Protein AF-0000000086675371 (afdb_homodimer)

Structure (mmCIF, N/CA/C/O backbone):
data_AF-0000000086675371-model_v1
#
loop_
_entity.id
_entity.type
_entity.pdbx_description
1 polymer 'Nudix hydrolase domain-containing protein'
#
loop_
_atom_site.group_PDB
_atom_site.id
_atom_site.type_symbol
_atom_site.label_atom_id
_atom_site.label_alt_id
_atom_site.label_comp_id
_atom_site.label_asym_id
_atom_site.label_entity_id
_atom_site.label_seq_id
_atom_site.pdbx_PDB_ins_code
_atom_site.Cartn_x
_atom_site.Cartn_y
_atom_site.Cartn_z
_atom_site.occupancy
_atom_site.B_iso_or_equiv
_atom_site.auth_seq_id
_atom_site.auth_comp_id
_atom_site.auth_asym_id
_atom_site.auth_atom_id
_atom_site.pdbx_PDB_model_num
ATOM 1 N N . MET A 1 1 ? 20.422 -5.91 3.021 1 90.19 1 MET A N 1
ATOM 2 C CA . MET A 1 1 ? 19.969 -5 4.074 1 90.19 1 MET A CA 1
ATOM 3 C C . MET A 1 1 ? 20.312 -3.555 3.717 1 90.19 1 MET A C 1
ATOM 5 O O . MET A 1 1 ? 21.328 -3.293 3.066 1 90.19 1 MET A O 1
ATOM 9 N N . ILE A 1 2 ? 19.469 -2.66 4.207 1 96.69 2 ILE A N 1
ATOM 10 C CA . ILE A 1 2 ? 19.688 -1.238 3.959 1 96.69 2 ILE A CA 1
ATOM 11 C C . ILE A 1 2 ? 20.688 -0.679 4.969 1 96.69 2 ILE A C 1
ATOM 13 O O . ILE A 1 2 ? 20.438 -0.691 6.176 1 96.69 2 ILE A O 1
ATOM 17 N N . ARG A 1 3 ? 21.781 -0.181 4.434 1 97.88 3 ARG A N 1
ATOM 18 C CA . ARG A 1 3 ? 22.844 0.276 5.312 1 97.88 3 ARG A CA 1
ATOM 19 C C . ARG A 1 3 ? 23.328 1.665 4.91 1 97.88 3 ARG A C 1
ATOM 21 O O . ARG A 1 3 ? 23.984 2.354 5.695 1 97.88 3 ARG A O 1
ATOM 28 N N . PHE A 1 4 ? 23.016 2.01 3.684 1 98.75 4 PHE A N 1
ATOM 29 C CA . PHE A 1 4 ? 23.547 3.252 3.143 1 98.75 4 PHE A CA 1
ATOM 30 C C . PHE A 1 4 ? 22.438 4.145 2.625 1 98.75 4 PHE A C 1
ATOM 32 O O . PHE A 1 4 ? 21.406 3.652 2.152 1 98.75 4 PHE A O 1
ATOM 39 N N . CYS A 1 5 ? 22.672 5.434 2.697 1 98.62 5 CYS A N 1
ATOM 40 C CA . CYS A 1 5 ? 21.719 6.422 2.197 1 98.62 5 CYS A CA 1
ATOM 41 C C . CYS A 1 5 ? 21.609 6.352 0.679 1 98.62 5 CYS A C 1
ATOM 43 O O . CYS A 1 5 ? 22.594 6.504 -0.028 1 98.62 5 CYS A O 1
ATOM 45 N N . PRO A 1 6 ? 20.422 6.195 0.157 1 98.31 6 PRO A N 1
ATOM 46 C CA . PRO A 1 6 ? 20.297 6.086 -1.298 1 98.31 6 PRO A CA 1
ATOM 47 C C . PRO A 1 6 ? 20.469 7.426 -2.01 1 98.31 6 PRO A C 1
ATOM 49 O O . PRO A 1 6 ? 20.578 7.465 -3.238 1 98.31 6 PRO A O 1
ATOM 52 N N . SER A 1 7 ? 20.469 8.461 -1.296 1 98.12 7 SER A N 1
ATOM 53 C CA . SER A 1 7 ? 20.609 9.789 -1.888 1 98.12 7 SER A CA 1
ATOM 54 C C . SER A 1 7 ? 22.062 10.219 -1.944 1 98.12 7 SER A C 1
ATOM 56 O O . SER A 1 7 ? 22.516 10.789 -2.941 1 98.12 7 SER A O 1
ATOM 58 N N . CYS A 1 8 ? 22.906 9.852 -0.893 1 98.5 8 CYS A N 1
ATOM 59 C CA . CYS A 1 8 ? 24.25 10.422 -0.846 1 98.5 8 CYS A CA 1
ATOM 60 C C . CYS A 1 8 ? 25.297 9.336 -0.56 1 98.5 8 CYS A C 1
ATOM 62 O O . CYS A 1 8 ? 26.484 9.641 -0.397 1 98.5 8 CYS A O 1
ATOM 64 N N . SER A 1 9 ? 24.953 8.125 -0.272 1 98.56 9 SER A N 1
ATOM 65 C CA . SER A 1 9 ? 25.781 6.93 -0.121 1 98.56 9 SER A CA 1
ATOM 66 C C . SER A 1 9 ? 26.359 6.84 1.285 1 98.56 9 SER A C 1
ATOM 68 O O . SER A 1 9 ? 27.062 5.879 1.608 1 98.56 9 SER A O 1
ATOM 70 N N . ALA A 1 10 ? 26.047 7.84 2.133 1 98.69 10 ALA A N 1
ATOM 71 C CA . ALA A 1 10 ? 26.562 7.793 3.498 1 98.69 10 ALA A CA 1
ATOM 72 C C . ALA A 1 10 ? 26 6.602 4.262 1 98.69 10 ALA A C 1
ATOM 74 O O . ALA A 1 10 ? 24.891 6.148 3.969 1 98.69 10 ALA A O 1
ATOM 75 N N . ALA A 1 11 ? 26.797 6.125 5.211 1 98.56 11 ALA A N 1
ATOM 76 C CA . ALA A 1 11 ? 26.266 5.086 6.102 1 98.56 11 ALA A CA 1
ATOM 77 C C . ALA A 1 11 ? 25.094 5.598 6.914 1 98.56 11 ALA A C 1
ATOM 79 O O . ALA A 1 11 ? 25.109 6.727 7.41 1 98.56 11 ALA A O 1
ATOM 80 N N . LEU A 1 12 ? 24.094 4.789 7.031 1 98.56 12 LEU A N 1
ATOM 81 C CA . LEU A 1 12 ? 22.938 5.152 7.844 1 98.56 12 LEU A CA 1
ATOM 82 C C . LEU A 1 12 ? 23.156 4.77 9.305 1 98.56 12 LEU A C 1
ATOM 84 O O . LEU A 1 12 ? 23.859 3.803 9.594 1 98.56 12 LEU A O 1
ATOM 88 N N . PRO A 1 13 ? 22.562 5.562 10.211 1 97.88 13 PRO A N 1
ATOM 89 C CA . PRO A 1 13 ? 22.75 5.246 11.633 1 97.88 13 PRO A CA 1
ATOM 90 C C . PRO A 1 13 ? 22.047 3.947 12.039 1 97.88 13 PRO A C 1
ATOM 92 O O . PRO A 1 13 ? 22.359 3.385 13.094 1 97.88 13 PRO A O 1
ATOM 95 N N . GLY A 1 14 ? 21.125 3.439 11.344 1 97.12 14 GLY A N 1
ATOM 96 C CA . GLY A 1 14 ? 20.359 2.227 11.578 1 97.12 14 GLY A CA 1
ATOM 97 C C . GLY A 1 14 ? 19.422 1.871 10.43 1 97.12 14 GLY A C 1
ATOM 98 O O . GLY A 1 14 ? 19.422 2.545 9.398 1 97.12 14 GLY A O 1
ATOM 99 N N . PRO A 1 15 ? 18.734 0.786 10.57 1 95.62 15 PRO A N 1
ATOM 100 C CA . PRO A 1 15 ? 17.766 0.419 9.539 1 95.62 15 PRO A CA 1
ATOM 101 C C . PRO A 1 15 ? 16.578 1.385 9.469 1 95.62 15 PRO A C 1
ATOM 103 O O . PRO A 1 15 ? 16.344 2.133 10.422 1 95.62 15 PRO A O 1
ATOM 106 N N . PRO A 1 16 ? 15.844 1.379 8.391 1 96.12 16 PRO A N 1
ATOM 107 C CA . PRO A 1 16 ? 14.625 2.188 8.336 1 96.12 16 PRO A CA 1
ATOM 108 C C . PRO A 1 16 ? 13.594 1.775 9.383 1 96.12 16 PRO A C 1
ATOM 110 O O . PRO A 1 16 ? 13.555 0.611 9.789 1 96.12 16 PRO A O 1
ATOM 113 N N . PRO A 1 17 ? 12.82 2.701 9.805 1 97.06 17 PRO A N 1
ATOM 114 C CA . PRO A 1 17 ? 12.812 4.129 9.477 1 97.06 17 PRO A CA 1
ATOM 115 C C . PRO A 1 17 ? 14.016 4.875 10.031 1 97.06 17 PRO A C 1
ATOM 117 O O . PRO A 1 17 ? 14.438 4.613 11.164 1 97.06 17 PRO A O 1
ATOM 120 N N . VAL A 1 18 ? 14.562 5.758 9.133 1 98.12 18 VAL A N 1
ATOM 121 C CA . VAL A 1 18 ? 15.781 6.438 9.547 1 98.12 18 VAL A CA 1
ATOM 122 C C . VAL A 1 18 ? 16 7.68 8.688 1 98.12 18 VAL A C 1
ATOM 124 O O . VAL A 1 18 ? 15.523 7.754 7.555 1 98.12 18 VAL A O 1
ATOM 127 N N . SER A 1 19 ? 16.609 8.656 9.18 1 98.19 19 SER A N 1
ATOM 128 C CA . SER A 1 19 ? 17.062 9.812 8.422 1 98.19 19 SER A CA 1
ATOM 129 C C . SER A 1 19 ? 18.594 9.852 8.336 1 98.19 19 SER A C 1
ATOM 131 O O . SER A 1 19 ? 19.281 9.617 9.336 1 98.19 19 SER A O 1
ATOM 133 N N . CYS A 1 20 ? 19.016 10.102 7.125 1 98.44 20 CYS A N 1
ATOM 134 C CA . CYS A 1 20 ? 20.453 10.203 6.926 1 98.44 20 CYS A CA 1
ATOM 135 C C . CYS A 1 20 ? 21.031 11.406 7.668 1 98.44 20 CYS A C 1
ATOM 137 O O . CYS A 1 20 ? 20.547 12.531 7.496 1 98.44 20 CYS A O 1
ATOM 139 N N . GLY A 1 21 ? 22.062 11.234 8.461 1 98.19 21 GLY A N 1
ATOM 140 C CA . GLY A 1 21 ? 22.703 12.32 9.195 1 98.19 21 GLY A CA 1
ATOM 141 C C . GLY A 1 21 ? 23.453 13.289 8.297 1 98.19 21 GLY A C 1
ATOM 142 O O . GLY A 1 21 ? 23.641 14.453 8.656 1 98.19 21 GLY A O 1
ATOM 143 N N . ALA A 1 22 ? 23.828 12.797 7.109 1 98.19 22 ALA A N 1
ATOM 144 C CA . ALA A 1 22 ? 24.656 13.594 6.207 1 98.19 22 ALA A CA 1
ATOM 145 C C . ALA A 1 22 ? 23.797 14.523 5.355 1 98.19 22 ALA A C 1
ATOM 147 O O . ALA A 1 22 ? 24.156 15.688 5.148 1 98.19 22 ALA A O 1
ATOM 148 N N . CYS A 1 23 ? 22.703 14.039 4.797 1 98.06 23 CYS A N 1
ATOM 149 C CA . CYS A 1 23 ? 21.984 14.867 3.834 1 98.06 23 CYS A CA 1
ATOM 150 C C . CYS A 1 23 ? 20.547 15.086 4.27 1 98.06 23 CYS A C 1
ATOM 152 O O . CYS A 1 23 ? 19.812 15.852 3.639 1 98.06 23 CYS A O 1
ATOM 154 N N . GLY A 1 24 ? 20.031 14.367 5.293 1 97.88 24 GLY A N 1
ATOM 155 C CA . GLY A 1 24 ? 18.688 14.555 5.797 1 97.88 24 GLY A CA 1
ATOM 156 C C . GLY A 1 24 ? 17.656 13.68 5.102 1 97.88 24 GLY A C 1
ATOM 157 O O . GLY A 1 24 ? 16.484 13.695 5.457 1 97.88 24 GLY A O 1
ATOM 158 N N . TYR A 1 25 ? 18.109 12.836 4.125 1 98.06 25 TYR A N 1
ATOM 159 C CA . TYR A 1 25 ? 17.188 11.953 3.418 1 98.06 25 TYR A CA 1
ATOM 160 C C . TYR A 1 25 ? 16.531 10.969 4.379 1 98.06 25 TYR A C 1
ATOM 162 O O . TYR A 1 25 ? 17.219 10.289 5.148 1 98.06 25 TYR A O 1
ATOM 170 N N . ALA A 1 26 ? 15.164 10.945 4.32 1 98 26 ALA A N 1
ATOM 171 C CA . ALA A 1 26 ? 14.414 10.102 5.254 1 98 26 ALA A CA 1
ATOM 172 C C . ALA A 1 26 ? 13.914 8.836 4.57 1 98 26 ALA A C 1
ATOM 174 O O . ALA A 1 26 ? 13.43 8.883 3.439 1 98 26 ALA A O 1
ATOM 175 N N . LEU A 1 27 ? 14.102 7.707 5.195 1 97.5 27 LEU A N 1
ATOM 176 C CA . LEU A 1 27 ? 13.602 6.406 4.766 1 97.5 27 LEU A CA 1
ATOM 177 C C . LEU A 1 27 ? 12.523 5.898 5.723 1 97.5 27 LEU A C 1
ATOM 179 O O . LEU A 1 27 ? 12.695 5.961 6.941 1 97.5 27 LEU A O 1
ATOM 183 N N . PHE A 1 28 ? 11.445 5.426 5.176 1 97.38 28 PHE A N 1
ATOM 184 C CA . PHE A 1 28 ? 10.336 4.875 5.941 1 97.38 28 PHE A CA 1
ATOM 185 C C . PHE A 1 28 ? 10.094 3.418 5.57 1 97.38 28 PHE A C 1
ATOM 187 O O . PHE A 1 28 ? 10.648 2.92 4.59 1 97.38 28 PHE A O 1
ATOM 194 N N . VAL A 1 29 ? 9.383 2.713 6.402 1 97.25 29 VAL A N 1
ATOM 195 C CA . VAL A 1 29 ? 8.914 1.362 6.109 1 97.25 29 VAL A CA 1
ATOM 196 C C . VAL A 1 29 ? 7.395 1.361 5.961 1 97.25 29 VAL A C 1
ATOM 198 O O . VAL A 1 29 ? 6.672 1.668 6.91 1 97.25 29 VAL A O 1
ATOM 201 N N . ASN A 1 30 ? 6.938 1.113 4.797 1 98.06 30 ASN A N 1
ATOM 202 C CA . ASN A 1 30 ? 5.52 0.965 4.496 1 98.06 30 ASN A CA 1
ATOM 203 C C . ASN A 1 30 ? 5.203 -0.422 3.941 1 98.06 30 ASN A C 1
ATOM 205 O O . ASN A 1 30 ? 6.047 -1.038 3.285 1 98.06 30 ASN A O 1
ATOM 209 N N . PRO A 1 31 ? 4.008 -0.895 4.285 1 98.62 31 PRO A N 1
ATOM 210 C CA . PRO A 1 31 ? 3.688 -2.176 3.652 1 98.62 31 PRO A CA 1
ATOM 211 C C . PRO A 1 31 ? 3.553 -2.066 2.135 1 98.62 31 PRO A C 1
ATOM 213 O O . PRO A 1 31 ? 3.029 -1.07 1.628 1 98.62 31 PRO A O 1
ATOM 216 N N . ARG A 1 32 ? 4.082 -3 1.404 1 98.31 32 ARG A N 1
ATOM 217 C CA . ARG A 1 32 ? 4 -3.014 -0.053 1 98.31 32 ARG A CA 1
ATOM 218 C C . ARG A 1 32 ? 2.699 -3.65 -0.525 1 98.31 32 ARG A C 1
ATOM 220 O O . ARG A 1 32 ? 2.404 -4.797 -0.184 1 98.31 32 ARG A O 1
ATOM 227 N N . PRO A 1 33 ? 1.902 -2.918 -1.297 1 98.81 33 PRO A N 1
ATOM 228 C CA . PRO A 1 33 ? 0.615 -3.482 -1.71 1 98.81 33 PRO A CA 1
ATOM 229 C C . PRO A 1 33 ? 0.759 -4.555 -2.789 1 98.81 33 PRO A C 1
ATOM 231 O O . PRO A 1 33 ? 1.63 -4.449 -3.656 1 98.81 33 PRO A O 1
ATOM 234 N N . THR A 1 34 ? -0.077 -5.516 -2.705 1 98.81 34 THR A N 1
ATOM 235 C CA . THR A 1 34 ? -0.228 -6.555 -3.719 1 98.81 34 THR A CA 1
ATOM 236 C C . THR A 1 34 ? -1.687 -6.688 -4.145 1 98.81 34 THR A C 1
ATOM 238 O O . THR A 1 34 ? -2.592 -6.262 -3.424 1 98.81 34 THR A O 1
ATOM 241 N N . GLY A 1 35 ? -1.914 -7.082 -5.289 1 98.88 35 GLY A N 1
ATOM 242 C CA . GLY A 1 35 ? -3.209 -7.512 -5.797 1 98.88 35 GLY A CA 1
ATOM 243 C C . GLY A 1 35 ? -3.279 -9 -6.066 1 98.88 35 GLY A C 1
ATOM 244 O O . GLY A 1 35 ? -2.461 -9.539 -6.809 1 98.88 35 GLY A O 1
ATOM 245 N N . LEU A 1 36 ? -4.285 -9.633 -5.438 1 98.88 36 LEU A N 1
ATOM 246 C CA . LEU A 1 36 ? -4.414 -11.078 -5.559 1 98.88 36 LEU A CA 1
ATOM 247 C C . LEU A 1 36 ? -5.832 -11.469 -5.957 1 98.88 36 LEU A C 1
ATOM 249 O O . LEU A 1 36 ? -6.789 -10.75 -5.648 1 98.88 36 LEU A O 1
ATOM 253 N N . THR A 1 37 ? -5.957 -12.609 -6.598 1 98.88 37 THR A N 1
ATOM 254 C CA . THR A 1 37 ? -7.262 -13.102 -7.02 1 98.88 37 THR A CA 1
ATOM 255 C C . THR A 1 37 ? -7.566 -14.445 -6.363 1 98.88 37 THR A C 1
ATOM 257 O O . THR A 1 37 ? -6.68 -15.297 -6.23 1 98.88 37 THR A O 1
ATOM 260 N N . ILE A 1 38 ? -8.719 -14.555 -5.93 1 98.75 38 ILE A N 1
ATOM 261 C CA . ILE A 1 38 ? -9.344 -15.836 -5.613 1 98.75 38 ILE A CA 1
ATOM 262 C C . ILE A 1 38 ? -10.289 -16.234 -6.746 1 98.75 38 ILE A C 1
ATOM 264 O O . ILE A 1 38 ? -11.453 -15.836 -6.77 1 98.75 38 ILE A O 1
ATOM 268 N N . ILE A 1 39 ? -9.766 -16.969 -7.648 1 98.75 39 ILE A N 1
ATOM 269 C CA . ILE A 1 39 ? -10.508 -17.328 -8.852 1 98.75 39 ILE A CA 1
ATOM 270 C C . ILE A 1 39 ? -11.414 -18.531 -8.555 1 98.75 39 ILE A C 1
ATOM 272 O O . ILE A 1 39 ? -10.938 -19.609 -8.219 1 98.75 39 ILE A O 1
ATOM 276 N N . LEU A 1 40 ? -12.664 -18.297 -8.789 1 97.94 40 LEU A N 1
ATOM 277 C CA . LEU A 1 40 ? -13.664 -19.297 -8.438 1 97.94 40 LEU A CA 1
ATOM 278 C C . LEU A 1 40 ? -14.336 -19.859 -9.688 1 97.94 40 LEU A C 1
ATOM 280 O O . LEU A 1 40 ? -14.555 -19.141 -10.656 1 97.94 40 LEU A O 1
ATOM 284 N N . ASP A 1 41 ? -14.609 -21.078 -9.648 1 96.06 41 ASP A N 1
ATOM 285 C CA . ASP A 1 41 ? -15.477 -21.812 -10.562 1 96.06 41 ASP A CA 1
ATOM 286 C C . ASP A 1 41 ? -16.406 -22.75 -9.797 1 96.06 41 ASP A C 1
ATOM 288 O O . ASP A 1 41 ? -16 -23.859 -9.445 1 96.06 41 ASP A O 1
ATOM 292 N N . GLY A 1 42 ? -17.641 -22.234 -9.648 1 92.56 42 GLY A N 1
ATOM 293 C CA . GLY A 1 42 ? -18.484 -22.969 -8.727 1 92.56 42 GLY A CA 1
ATOM 294 C C . GLY A 1 42 ? -17.938 -23.031 -7.316 1 92.56 42 GLY A C 1
ATOM 295 O O . GLY A 1 42 ? -17.656 -21.984 -6.711 1 92.56 42 GLY A O 1
ATOM 296 N N . GLU A 1 43 ? -17.766 -24.25 -6.816 1 92.38 43 GLU A N 1
ATOM 297 C CA . GLU A 1 43 ? -17.25 -24.406 -5.457 1 92.38 43 GLU A CA 1
ATOM 298 C C . GLU A 1 43 ? -15.742 -24.609 -5.453 1 92.38 43 GLU A C 1
ATOM 300 O O . GLU A 1 43 ? -15.148 -24.859 -4.402 1 92.38 43 GLU A O 1
ATOM 305 N N . SER A 1 44 ? -15.172 -24.438 -6.566 1 96.88 44 SER A N 1
ATOM 306 C CA . SER A 1 44 ? -13.734 -24.656 -6.676 1 96.88 44 SER A CA 1
ATOM 307 C C . SER A 1 44 ? -12.969 -23.344 -6.742 1 96.88 44 SER A C 1
ATOM 309 O O . SER A 1 44 ? -13.469 -22.359 -7.277 1 96.88 44 SER A O 1
ATOM 311 N N . VAL A 1 45 ? -11.766 -23.375 -6.211 1 98.44 45 VAL A N 1
ATOM 312 C CA . VAL A 1 45 ? -10.844 -22.25 -6.277 1 98.44 45 VAL A CA 1
ATOM 313 C C . VAL A 1 45 ? -9.539 -22.688 -6.938 1 98.44 45 VAL A C 1
ATOM 315 O O . VAL A 1 45 ? -9.062 -23.812 -6.711 1 98.44 45 VAL A O 1
ATOM 318 N N . LEU A 1 46 ? -8.984 -21.828 -7.746 1 98.62 46 LEU A N 1
ATOM 319 C CA . LEU A 1 46 ? -7.719 -22.109 -8.406 1 98.62 46 LEU A CA 1
ATOM 320 C C . LEU A 1 46 ? -6.543 -21.781 -7.492 1 98.62 46 LEU A C 1
ATOM 322 O O . LEU A 1 46 ? -6.426 -20.656 -7 1 98.62 46 LEU A O 1
ATOM 326 N N . VAL A 1 47 ? -5.719 -22.734 -7.215 1 98.62 47 VAL A N 1
ATOM 327 C CA . VAL A 1 47 ? -4.48 -22.531 -6.469 1 98.62 47 VAL A CA 1
ATOM 328 C C . VAL A 1 47 ? -3.281 -22.828 -7.367 1 98.62 47 VAL A C 1
ATOM 330 O O . VAL A 1 47 ? -3.379 -23.625 -8.297 1 98.62 47 VAL A O 1
ATOM 333 N N . VAL A 1 48 ? -2.195 -22.156 -7.109 1 98.62 48 VAL A N 1
ATOM 334 C CA . VAL A 1 48 ? -1.002 -22.297 -7.938 1 98.62 48 VAL A CA 1
ATOM 335 C C . VAL A 1 48 ? 0.176 -22.75 -7.074 1 98.62 48 VAL A C 1
ATOM 337 O O . VAL A 1 48 ? 0.212 -22.469 -5.871 1 98.62 48 VAL A O 1
ATOM 340 N N . LEU A 1 49 ? 1.064 -23.438 -7.723 1 98.31 49 LEU A N 1
ATOM 341 C CA . LEU A 1 49 ? 2.279 -23.891 -7.055 1 98.31 49 LEU A CA 1
ATOM 342 C C . LEU A 1 49 ? 3.438 -22.938 -7.324 1 98.31 49 LEU A C 1
ATOM 344 O O . LEU A 1 49 ? 3.822 -22.719 -8.477 1 98.31 49 LEU A O 1
ATOM 348 N N . ARG A 1 50 ? 4.008 -22.359 -6.242 1 97.44 50 ARG A N 1
ATOM 349 C CA . ARG A 1 50 ? 5.125 -21.438 -6.402 1 97.44 50 ARG A CA 1
ATOM 350 C C . ARG A 1 50 ? 6.383 -22.172 -6.848 1 97.44 50 ARG A C 1
ATOM 352 O O . ARG A 1 50 ? 6.727 -23.219 -6.293 1 97.44 50 ARG A O 1
ATOM 359 N N . ALA A 1 51 ? 7.09 -21.531 -7.758 1 96.38 51 ALA A N 1
ATOM 360 C CA . ALA A 1 51 ? 8.266 -22.188 -8.32 1 96.38 51 ALA A CA 1
ATOM 361 C C . ALA A 1 51 ? 9.547 -21.609 -7.723 1 96.38 51 ALA A C 1
ATOM 363 O O . ALA A 1 51 ? 10.617 -22.219 -7.836 1 96.38 51 ALA A O 1
ATOM 364 N N . HIS A 1 52 ? 9.469 -20.469 -7.133 1 93.56 52 HIS A N 1
ATOM 365 C CA . HIS A 1 52 ? 10.648 -19.766 -6.648 1 93.56 52 HIS A CA 1
ATOM 366 C C . HIS A 1 52 ? 10.453 -19.297 -5.215 1 93.56 52 HIS A C 1
ATOM 368 O O . HIS A 1 52 ? 9.32 -19.203 -4.73 1 93.56 52 HIS A O 1
ATOM 374 N N . GLU A 1 53 ? 11.586 -18.969 -4.645 1 93.06 53 GLU A N 1
ATOM 375 C CA . GLU A 1 53 ? 11.555 -18.406 -3.299 1 93.06 53 GLU A CA 1
ATOM 376 C C . GLU A 1 53 ? 10.945 -17 -3.301 1 93.06 53 GLU A C 1
ATOM 378 O O . GLU A 1 53 ? 11.031 -16.281 -4.301 1 93.06 53 GLU A O 1
ATOM 383 N N . PRO A 1 54 ? 10.344 -16.641 -2.213 1 94.94 54 PRO A N 1
ATOM 384 C CA . PRO A 1 54 ? 10.133 -17.422 -0.988 1 94.94 54 PRO A CA 1
ATOM 385 C C . PRO A 1 54 ? 9.008 -18.438 -1.125 1 94.94 54 PRO A C 1
ATOM 387 O O . PRO A 1 54 ? 8.156 -18.328 -2.014 1 94.94 54 PRO A O 1
ATOM 390 N N . ARG A 1 55 ? 8.992 -19.516 -0.288 1 96.31 55 ARG A N 1
ATOM 391 C CA . ARG A 1 55 ? 7.949 -20.531 -0.155 1 96.31 55 ARG A CA 1
ATOM 392 C C . ARG A 1 55 ? 7.828 -21.359 -1.428 1 96.31 55 ARG A C 1
ATOM 394 O O . ARG A 1 55 ? 6.719 -21.672 -1.865 1 96.31 55 ARG A O 1
ATOM 401 N N . ALA A 1 56 ? 9.016 -21.656 -2.045 1 96.25 56 ALA A N 1
ATOM 402 C CA . ALA A 1 56 ? 9.039 -22.531 -3.217 1 96.25 56 ALA A CA 1
ATOM 403 C C . ALA A 1 56 ? 8.414 -23.875 -2.904 1 96.25 56 ALA A C 1
ATOM 405 O O . ALA A 1 56 ? 8.688 -24.469 -1.855 1 96.25 56 ALA A O 1
ATOM 406 N N . GLY A 1 57 ? 7.547 -24.266 -3.834 1 97.19 57 GLY A N 1
ATOM 407 C CA . GLY A 1 57 ? 6.934 -25.578 -3.68 1 97.19 57 GLY A CA 1
ATOM 408 C C . GLY A 1 57 ? 5.66 -25.547 -2.861 1 97.19 57 GLY A C 1
ATOM 409 O O . GLY A 1 57 ? 5.047 -26.594 -2.615 1 97.19 57 GLY A O 1
ATOM 410 N N . GLN A 1 58 ? 5.285 -24.391 -2.443 1 98.06 58 GLN A N 1
ATOM 411 C CA . GLN A 1 58 ? 4.059 -24.266 -1.669 1 98.06 58 GLN A CA 1
ATOM 412 C C . GLN A 1 58 ? 2.93 -23.688 -2.52 1 98.06 58 GLN A C 1
ATOM 414 O O . GLN A 1 58 ? 3.182 -23.031 -3.531 1 98.06 58 GLN A O 1
ATOM 419 N N . TRP A 1 59 ? 1.725 -23.969 -2.084 1 98.56 59 TRP A N 1
ATOM 420 C CA . TRP A 1 59 ? 0.54 -23.5 -2.793 1 98.56 59 TRP A CA 1
ATOM 421 C C . TRP A 1 59 ? 0.243 -22.047 -2.451 1 98.56 59 TRP A C 1
ATOM 423 O O . TRP A 1 59 ? 0.42 -21.625 -1.307 1 98.56 59 TRP A O 1
ATOM 433 N N . ALA A 1 60 ? -0.217 -21.328 -3.443 1 98.62 60 ALA A N 1
ATOM 434 C CA . ALA A 1 60 ? -0.516 -19.906 -3.295 1 98.62 60 ALA A CA 1
ATOM 435 C C . ALA A 1 60 ? -1.704 -19.5 -4.164 1 98.62 60 ALA A C 1
ATOM 437 O O . ALA A 1 60 ? -2.301 -20.344 -4.84 1 98.62 60 ALA A O 1
ATOM 438 N N . LEU A 1 61 ? -2.131 -18.297 -4.016 1 98.81 61 LEU A N 1
ATOM 439 C CA . LEU A 1 61 ? -3.119 -17.672 -4.891 1 98.81 61 LEU A CA 1
ATOM 440 C C . LEU A 1 61 ? -2.443 -16.766 -5.91 1 98.81 61 LEU A C 1
ATOM 442 O O . LEU A 1 61 ? -1.407 -16.156 -5.621 1 98.81 61 LEU A O 1
ATOM 446 N N . PRO A 1 62 ? -2.998 -16.703 -7.137 1 98.69 62 PRO A N 1
ATOM 447 C CA . PRO A 1 62 ? -2.393 -15.812 -8.125 1 98.69 62 PRO A CA 1
ATOM 448 C C . PRO A 1 62 ? -2.371 -14.359 -7.672 1 98.69 62 PRO A C 1
ATOM 450 O O . PRO A 1 62 ? -3.354 -13.867 -7.113 1 98.69 62 PRO A O 1
ATOM 453 N N . GLY A 1 63 ? -1.351 -13.688 -7.891 1 98.5 63 GLY A N 1
ATOM 454 C CA . GLY A 1 63 ? -1.217 -12.289 -7.527 1 98.5 63 GLY A CA 1
ATOM 455 C C . GLY A 1 63 ? 0.223 -11.812 -7.5 1 98.5 63 GLY A C 1
ATOM 456 O O . GLY A 1 63 ? 1.138 -12.57 -7.836 1 98.5 63 GLY A O 1
ATOM 457 N N . GLY A 1 64 ? 0.425 -10.57 -7.137 1 98.19 64 GLY A N 1
ATOM 458 C CA . GLY A 1 64 ? 1.755 -9.984 -7.082 1 98.19 64 GLY A CA 1
ATOM 459 C C . GLY A 1 64 ? 1.752 -8.539 -6.629 1 98.19 64 GLY A C 1
ATOM 460 O O . GLY A 1 64 ? 0.703 -7.996 -6.277 1 98.19 64 GLY A O 1
ATOM 461 N N . PHE A 1 65 ? 2.9 -7.969 -6.629 1 98.56 65 PHE A N 1
ATOM 462 C CA . PHE A 1 65 ? 3.09 -6.605 -6.145 1 98.56 65 PHE A CA 1
ATOM 463 C C . PHE A 1 65 ? 2.551 -5.598 -7.152 1 98.56 65 PHE A C 1
ATOM 465 O O . PHE A 1 65 ? 2.596 -5.832 -8.359 1 98.56 65 PHE A O 1
ATOM 472 N N . CYS A 1 66 ? 2.041 -4.457 -6.621 1 98.69 66 CYS A N 1
ATOM 473 C CA . CYS A 1 66 ? 1.665 -3.328 -7.465 1 98.69 66 CYS A CA 1
ATOM 474 C C . CYS A 1 66 ? 2.9 -2.646 -8.047 1 98.69 66 CYS A C 1
ATOM 476 O O . CYS A 1 66 ? 3.887 -2.439 -7.336 1 98.69 66 CYS A O 1
ATOM 478 N N . ASP A 1 67 ? 2.836 -2.256 -9.32 1 95.81 67 ASP A N 1
ATOM 479 C CA . ASP A 1 67 ? 3.904 -1.503 -9.969 1 95.81 67 ASP A CA 1
ATOM 480 C C . ASP A 1 67 ? 3.574 -0.013 -10.016 1 95.81 67 ASP A C 1
ATOM 482 O O . ASP A 1 67 ? 2.639 0.398 -10.703 1 95.81 67 ASP A O 1
ATOM 486 N N . GLY A 1 68 ? 4.406 0.791 -9.422 1 94.5 68 GLY A N 1
ATOM 487 C CA . GLY A 1 68 ? 4.297 2.236 -9.547 1 94.5 68 GLY A CA 1
ATOM 488 C C . GLY A 1 68 ? 2.902 2.756 -9.242 1 94.5 68 GLY A C 1
ATOM 489 O O . GLY A 1 68 ? 2.443 2.693 -8.102 1 94.5 68 GLY A O 1
ATOM 490 N N . TRP A 1 69 ? 2.242 3.229 -10.352 1 96.44 69 TRP A N 1
ATOM 491 C CA . TRP A 1 69 ? 0.911 3.82 -10.25 1 96.44 69 TRP A CA 1
ATOM 492 C C . TRP A 1 69 ? -0.161 2.824 -10.68 1 96.44 69 TRP A C 1
ATOM 494 O O . TRP A 1 69 ? -0.982 3.123 -11.547 1 96.44 69 TRP A O 1
ATOM 504 N N . GLU A 1 70 ? -0.129 1.733 -10 1 97.44 70 GLU A N 1
ATOM 505 C CA . GLU A 1 70 ? -1.084 0.648 -10.211 1 97.44 70 GLU A CA 1
ATOM 506 C C . GLU A 1 70 ? -1.883 0.364 -8.938 1 97.44 70 GLU A C 1
ATOM 508 O O . GLU A 1 70 ? -1.318 0.298 -7.848 1 97.44 70 GLU A O 1
ATOM 513 N N . THR A 1 71 ? -3.26 0.295 -9.07 1 98.56 71 THR A N 1
ATOM 514 C CA . THR A 1 71 ? -4.078 -0.137 -7.945 1 98.56 71 THR A CA 1
ATOM 515 C C . THR A 1 71 ? -3.938 -1.64 -7.719 1 98.56 71 THR A C 1
ATOM 517 O O . THR A 1 71 ? -3.537 -2.373 -8.625 1 98.56 71 THR A O 1
ATOM 520 N N . PRO A 1 72 ? -4.246 -2.041 -6.539 1 98.88 72 PRO A N 1
ATOM 521 C CA . PRO A 1 72 ? -4.23 -3.486 -6.301 1 98.88 72 PRO A CA 1
ATOM 522 C C . PRO A 1 72 ? -5.164 -4.25 -7.238 1 98.88 72 PRO A C 1
ATOM 524 O O . PRO A 1 72 ? -4.844 -5.363 -7.66 1 98.88 72 PRO A O 1
ATOM 527 N N . ALA A 1 73 ? -6.285 -3.676 -7.562 1 98.88 73 ALA A N 1
ATOM 528 C CA . ALA A 1 73 ? -7.199 -4.32 -8.5 1 98.88 73 ALA A CA 1
ATOM 529 C C . ALA A 1 73 ? -6.535 -4.504 -9.867 1 98.88 73 ALA A C 1
ATOM 531 O O . ALA A 1 73 ? -6.637 -5.574 -10.469 1 98.88 73 ALA A O 1
ATOM 532 N N . GLN A 1 74 ? -5.867 -3.5 -10.305 1 98.75 74 GLN A N 1
ATOM 533 C CA . GLN A 1 74 ? -5.16 -3.566 -11.578 1 98.75 74 GLN A CA 1
ATOM 534 C C . GLN A 1 74 ? -4.055 -4.617 -11.539 1 98.75 74 GLN A C 1
ATOM 536 O O . GLN A 1 74 ? -3.871 -5.371 -12.5 1 98.75 74 GLN A O 1
ATOM 541 N N . ALA A 1 75 ? -3.338 -4.664 -10.469 1 98.81 75 ALA A N 1
ATOM 542 C CA . ALA A 1 75 ? -2.273 -5.648 -10.305 1 98.81 75 ALA A CA 1
ATOM 543 C C . ALA A 1 75 ? -2.83 -7.066 -10.336 1 98.81 75 ALA A C 1
ATOM 545 O O . ALA A 1 75 ? -2.248 -7.957 -10.969 1 98.81 75 ALA A O 1
ATOM 546 N N . ALA A 1 76 ? -3.969 -7.242 -9.648 1 98.81 76 ALA A N 1
ATOM 547 C CA . ALA A 1 76 ? -4.594 -8.562 -9.609 1 98.81 76 ALA A CA 1
ATOM 548 C C . ALA A 1 76 ? -4.91 -9.062 -11.016 1 98.81 76 ALA A C 1
ATOM 550 O O . ALA A 1 76 ? -4.582 -10.203 -11.359 1 98.81 76 ALA A O 1
ATOM 551 N N . VAL A 1 77 ? -5.461 -8.195 -11.812 1 98.81 77 VAL A N 1
ATOM 552 C CA . VAL A 1 77 ? -5.855 -8.547 -13.172 1 98.81 77 VAL A CA 1
ATOM 553 C C . VAL A 1 77 ? -4.613 -8.781 -14.023 1 98.81 77 VAL A C 1
ATOM 555 O O . VAL A 1 77 ? -4.535 -9.766 -14.758 1 98.81 77 VAL A O 1
ATOM 558 N N . ARG A 1 78 ? -3.66 -7.922 -13.914 1 98.62 78 ARG A N 1
ATOM 559 C CA . ARG A 1 78 ? -2.428 -8.047 -14.688 1 98.62 78 ARG A CA 1
ATOM 560 C C . ARG A 1 78 ? -1.697 -9.344 -14.344 1 98.62 78 ARG A C 1
ATOM 562 O O . ARG A 1 78 ? -1.279 -10.078 -15.242 1 98.62 78 ARG A O 1
ATOM 569 N N . GLU A 1 79 ? -1.56 -9.625 -13.07 1 98.44 79 GLU A N 1
ATOM 570 C CA . GLU A 1 79 ? -0.812 -10.789 -12.617 1 98.44 79 GLU A CA 1
ATOM 571 C C . GLU A 1 79 ? -1.506 -12.086 -13.039 1 98.44 79 GLU A C 1
ATOM 573 O O . GLU A 1 79 ? -0.846 -13.086 -13.312 1 98.44 79 GLU A O 1
ATOM 578 N N . ALA A 1 80 ? -2.834 -12.086 -13.023 1 98.5 80 ALA A N 1
ATOM 579 C CA . ALA A 1 80 ? -3.555 -13.25 -13.531 1 98.5 80 ALA A CA 1
ATOM 580 C C . ALA A 1 80 ? -3.211 -13.508 -15 1 98.5 80 ALA A C 1
ATOM 582 O O . ALA A 1 80 ? -2.984 -14.656 -15.398 1 98.5 80 ALA A O 1
ATOM 583 N N . ARG A 1 81 ? -3.186 -12.43 -15.75 1 98.31 81 ARG A N 1
ATOM 584 C CA . ARG A 1 81 ? -2.826 -12.547 -17.156 1 98.31 81 ARG A CA 1
ATOM 585 C C . ARG A 1 81 ? -1.394 -13.039 -17.328 1 98.31 81 ARG A C 1
ATOM 587 O O . ARG A 1 81 ? -1.129 -13.938 -18.125 1 98.31 81 ARG A O 1
ATOM 594 N N . GLU A 1 82 ? -0.487 -12.508 -16.625 1 98.06 82 GLU A N 1
ATOM 595 C CA . GLU A 1 82 ? 0.927 -12.852 -16.734 1 98.06 82 GLU A CA 1
ATOM 596 C C . GLU A 1 82 ? 1.187 -14.273 -16.25 1 98.06 82 GLU A C 1
ATOM 598 O O . GLU A 1 82 ? 1.904 -15.031 -16.906 1 98.06 82 GLU A O 1
ATOM 603 N N . GLU A 1 83 ? 0.594 -14.664 -15.133 1 98.19 83 GLU A N 1
ATOM 604 C CA . GLU A 1 83 ? 0.921 -15.93 -14.477 1 98.19 83 GLU A CA 1
ATOM 605 C C . GLU A 1 83 ? 0.103 -17.078 -15.062 1 98.19 83 GLU A C 1
ATOM 607 O O . GLU A 1 83 ? 0.594 -18.203 -15.172 1 98.19 83 GLU A O 1
ATOM 612 N N . LEU A 1 84 ? -1.163 -16.75 -15.461 1 98.38 84 LEU A N 1
ATOM 613 C CA . LEU A 1 84 ? -2.092 -17.812 -15.828 1 98.38 84 LEU A CA 1
ATOM 614 C C . LEU A 1 84 ? -2.424 -17.75 -17.312 1 98.38 84 LEU A C 1
ATOM 616 O O . LEU A 1 84 ? -2.988 -18.688 -17.875 1 98.38 84 LEU A O 1
ATOM 620 N N . GLY A 1 85 ? -2.133 -16.625 -17.953 1 98.19 85 GLY A N 1
ATOM 621 C CA . GLY A 1 85 ? -2.439 -16.469 -19.375 1 98.19 85 GLY A CA 1
ATOM 622 C C . GLY A 1 85 ? -3.914 -16.234 -19.641 1 98.19 85 GLY A C 1
ATOM 623 O O . GLY A 1 85 ? -4.395 -16.484 -20.75 1 98.19 85 GLY A O 1
ATOM 624 N N . VAL A 1 86 ? -4.656 -15.797 -18.656 1 98.31 86 VAL A N 1
ATOM 625 C CA . VAL A 1 86 ? -6.102 -15.664 -18.812 1 98.31 86 VAL A CA 1
ATOM 626 C C . VAL A 1 86 ? -6.523 -14.234 -18.469 1 98.31 86 VAL A C 1
ATOM 628 O O . VAL A 1 86 ? -5.828 -13.531 -17.734 1 98.31 86 VAL A O 1
ATOM 631 N N . GLY A 1 87 ? -7.629 -13.836 -19.031 1 98.38 87 GLY A N 1
ATOM 632 C CA . GLY A 1 87 ? -8.344 -12.664 -18.562 1 98.38 87 GLY A CA 1
ATOM 633 C C . GLY A 1 87 ? -9.305 -12.984 -17.422 1 98.38 87 GLY A C 1
ATOM 634 O O . GLY A 1 87 ? -10.008 -13.992 -17.469 1 98.38 87 GLY A O 1
ATOM 635 N N . VAL A 1 88 ? -9.328 -12.102 -16.375 1 98.75 88 VAL A N 1
ATOM 636 C CA . VAL A 1 88 ? -10.242 -12.352 -15.266 1 98.75 88 VAL A CA 1
ATOM 637 C C . VAL A 1 88 ? -11.141 -11.141 -15.055 1 98.75 88 VAL A C 1
ATOM 639 O O . VAL A 1 88 ? -10.766 -10.016 -15.383 1 98.75 88 VAL A O 1
ATOM 642 N N . GLU A 1 89 ? -12.281 -11.398 -14.562 1 98.69 89 GLU A N 1
ATOM 643 C CA . GLU A 1 89 ? -13.195 -10.398 -14.031 1 98.69 89 GLU A CA 1
ATOM 644 C C . GLU A 1 89 ? -13.258 -10.453 -12.508 1 98.69 89 GLU A C 1
ATOM 646 O O . GLU A 1 89 ? -13.57 -11.5 -11.93 1 98.69 89 GLU A O 1
ATOM 651 N N . LEU A 1 90 ? -12.938 -9.344 -11.883 1 98.69 90 LEU A N 1
ATOM 652 C CA . LEU A 1 90 ? -13.078 -9.266 -10.43 1 98.69 90 LEU A CA 1
ATOM 653 C C . LEU A 1 90 ? -14.547 -9.188 -10.031 1 98.69 90 LEU A C 1
ATOM 655 O O . LEU A 1 90 ? -15.289 -8.352 -10.547 1 98.69 90 LEU A O 1
ATOM 659 N N . THR A 1 91 ? -14.938 -10.031 -9.102 1 98.12 91 THR A N 1
ATOM 660 C CA . THR A 1 91 ? -16.359 -10.141 -8.797 1 98.12 91 THR A CA 1
ATOM 661 C C . THR A 1 91 ? -16.656 -9.602 -7.398 1 98.12 91 THR A C 1
ATOM 663 O O . THR A 1 91 ? -17.812 -9.359 -7.051 1 98.12 91 THR A O 1
ATOM 666 N N . GLY A 1 92 ? -15.648 -9.414 -6.531 1 97.69 92 GLY A N 1
ATOM 667 C CA . GLY A 1 92 ? -15.867 -8.898 -5.191 1 97.69 92 GLY A CA 1
ATOM 668 C C . GLY A 1 92 ? -14.578 -8.641 -4.434 1 97.69 92 GLY A C 1
ATOM 669 O O . GLY A 1 92 ? -13.641 -9.43 -4.512 1 97.69 92 GLY A O 1
ATOM 670 N N . PHE A 1 93 ? -14.578 -7.559 -3.709 1 98.31 93 PHE A N 1
ATOM 671 C CA . PHE A 1 93 ? -13.461 -7.254 -2.828 1 98.31 93 PHE A CA 1
ATOM 672 C C . PHE A 1 93 ? -13.555 -8.047 -1.53 1 98.31 93 PHE A C 1
ATOM 674 O O . PHE A 1 93 ? -14.578 -7.984 -0.836 1 98.31 93 PHE A O 1
ATOM 681 N N . VAL A 1 94 ? -12.469 -8.82 -1.262 1 98.12 94 VAL A N 1
ATOM 682 C CA . VAL A 1 94 ? -12.484 -9.672 -0.076 1 98.12 94 VAL A CA 1
ATOM 683 C C . VAL A 1 94 ? -11.961 -8.883 1.128 1 98.12 94 VAL A C 1
ATOM 685 O O . VAL A 1 94 ? -12.555 -8.938 2.209 1 98.12 94 VAL A O 1
ATOM 688 N N . GLY A 1 95 ? -10.781 -8.18 0.945 1 98.25 95 GLY A N 1
ATOM 689 C CA . GLY A 1 95 ? -10.227 -7.406 2.045 1 98.25 95 GLY A CA 1
ATOM 690 C C . GLY A 1 95 ? -8.742 -7.141 1.897 1 98.25 95 GLY A C 1
ATOM 691 O O . GLY A 1 95 ? -8.133 -7.504 0.886 1 98.25 95 GLY A O 1
ATOM 692 N N . MET A 1 96 ? -8.242 -6.387 2.883 1 98.75 96 MET A N 1
ATOM 693 C CA . MET A 1 96 ? -6.816 -6.078 3.025 1 98.75 96 MET A CA 1
ATOM 694 C C . MET A 1 96 ? -6.223 -6.812 4.227 1 98.75 96 MET A C 1
ATOM 696 O O . MET A 1 96 ? -6.773 -6.758 5.328 1 98.75 96 MET A O 1
ATOM 700 N N . PHE A 1 97 ? -5.109 -7.469 3.994 1 98.62 97 PHE A N 1
ATOM 701 C CA . PHE A 1 97 ? -4.461 -8.25 5.039 1 98.62 97 PHE A CA 1
ATOM 702 C C . PHE A 1 97 ? -2.975 -7.93 5.117 1 98.62 97 PHE A C 1
ATOM 704 O O . PHE A 1 97 ? -2.312 -7.773 4.09 1 98.62 97 PHE A O 1
ATOM 711 N N . LEU A 1 98 ? -2.498 -7.875 6.34 1 98.5 98 LEU A N 1
ATOM 712 C CA . LEU A 1 98 ? -1.077 -7.629 6.555 1 98.5 98 LEU A CA 1
ATOM 713 C C . LEU A 1 98 ? -0.307 -8.945 6.645 1 98.5 98 LEU A C 1
ATOM 715 O O . LEU A 1 98 ? -0.779 -9.906 7.258 1 98.5 98 LEU A O 1
ATOM 719 N N . GLY A 1 99 ? 0.824 -8.938 5.949 1 97.88 99 GLY A N 1
ATOM 720 C CA . GLY A 1 99 ? 1.676 -10.117 6.016 1 97.88 99 GLY A CA 1
ATOM 721 C C . GLY A 1 99 ? 3.156 -9.781 5.957 1 97.88 99 GLY A C 1
ATOM 722 O O . GLY A 1 99 ? 3.533 -8.609 5.91 1 97.88 99 GLY A O 1
ATOM 723 N N . ASP A 1 100 ? 3.924 -10.844 6.059 1 97.69 100 ASP A N 1
ATOM 724 C CA . ASP A 1 100 ? 5.375 -10.789 5.906 1 97.69 100 ASP A CA 1
ATOM 725 C C . ASP A 1 100 ? 5.809 -11.375 4.566 1 97.69 100 ASP A C 1
ATOM 727 O O . ASP A 1 100 ? 5.242 -12.367 4.105 1 97.69 100 ASP A O 1
ATOM 731 N N . TYR A 1 101 ? 6.766 -10.75 3.984 1 97.25 101 TYR A N 1
ATOM 732 C CA . TYR A 1 101 ? 7.379 -11.266 2.764 1 97.25 101 TYR A CA 1
ATOM 733 C C . TYR A 1 101 ? 8.898 -11.227 2.863 1 97.25 101 TYR A C 1
ATOM 735 O O . TYR A 1 101 ? 9.484 -10.172 3.119 1 97.25 101 TYR A O 1
ATOM 743 N N . GLU A 1 102 ? 9.508 -12.352 2.664 1 96.62 102 GLU A N 1
ATOM 744 C CA . GLU A 1 102 ? 10.961 -12.438 2.689 1 96.62 102 GLU A CA 1
ATOM 745 C C . GLU A 1 102 ? 11.555 -12.133 1.315 1 96.62 102 GLU A C 1
ATOM 747 O O . GLU A 1 102 ? 11.227 -12.797 0.332 1 96.62 102 GLU A O 1
ATOM 752 N N . PHE A 1 103 ? 12.43 -11.125 1.256 1 94.69 103 PHE A N 1
ATOM 753 C CA . PHE A 1 103 ? 13.055 -10.703 0.006 1 94.69 103 PHE A CA 1
ATOM 754 C C . PHE A 1 103 ? 14.422 -10.07 0.266 1 94.69 103 PHE A C 1
ATOM 756 O O . PHE A 1 103 ? 14.547 -9.203 1.132 1 94.69 103 PHE A O 1
ATOM 763 N N . GLN A 1 104 ? 15.5 -10.562 -0.357 1 95.31 104 GLN A N 1
ATOM 764 C CA . GLN A 1 104 ? 16.859 -10.023 -0.286 1 95.31 104 GLN A CA 1
ATOM 765 C C . GLN A 1 104 ? 17.359 -10.008 1.152 1 95.31 104 GLN A C 1
ATOM 767 O O . GLN A 1 104 ? 17.906 -9.008 1.612 1 95.31 104 GLN A O 1
ATOM 772 N N . ASN A 1 105 ? 17 -11.055 1.804 1 92.94 105 ASN A N 1
ATOM 773 C CA . ASN A 1 105 ? 17.438 -11.281 3.176 1 92.94 105 ASN A CA 1
ATOM 774 C C . ASN A 1 105 ? 16.812 -10.273 4.141 1 92.94 105 ASN A C 1
ATOM 776 O O . ASN A 1 105 ? 17.438 -9.867 5.117 1 92.94 105 ASN A O 1
ATOM 780 N N . GLU A 1 106 ? 15.664 -9.781 3.793 1 95.25 106 GLU A N 1
ATOM 781 C CA . GLU A 1 106 ? 14.859 -8.891 4.629 1 95.25 106 GLU A CA 1
ATOM 782 C C . GLU A 1 106 ? 13.422 -9.391 4.746 1 95.25 106 GLU A C 1
ATOM 784 O O . GLU A 1 106 ? 12.93 -10.086 3.855 1 95.25 106 GLU A O 1
ATOM 789 N N . THR A 1 107 ? 12.828 -9.141 5.875 1 96.06 107 THR A N 1
ATOM 790 C CA . THR A 1 107 ? 11.398 -9.344 6.027 1 96.06 107 THR A CA 1
ATOM 791 C C . THR A 1 107 ? 10.641 -8.031 5.832 1 96.06 107 THR A C 1
ATOM 793 O O . THR A 1 107 ? 10.828 -7.078 6.594 1 96.06 107 THR A O 1
ATOM 796 N N . LEU A 1 108 ? 9.812 -8.008 4.832 1 95.56 108 LEU A N 1
ATOM 797 C CA . LEU A 1 108 ? 9.086 -6.793 4.469 1 95.56 108 LEU A CA 1
ATOM 798 C C . LEU A 1 108 ? 7.602 -6.93 4.781 1 95.56 108 LEU A C 1
ATOM 800 O O . LEU A 1 108 ? 7.023 -8.008 4.605 1 95.56 108 LEU A O 1
ATOM 804 N N . PRO A 1 109 ? 7.023 -5.809 5.293 1 98.06 109 PRO A N 1
ATOM 805 C CA . PRO A 1 109 ? 5.562 -5.828 5.391 1 98.06 109 PRO A CA 1
ATOM 806 C C . PRO A 1 109 ? 4.879 -5.723 4.027 1 98.06 109 PRO A C 1
ATOM 808 O O . PRO A 1 109 ? 5.32 -4.957 3.17 1 98.06 109 PRO A O 1
ATOM 811 N N . VAL A 1 110 ? 3.82 -6.512 3.848 1 98.5 110 VAL A N 1
ATOM 812 C CA . VAL A 1 110 ? 3.018 -6.453 2.633 1 98.5 110 VAL A CA 1
ATOM 813 C C . VAL A 1 110 ? 1.551 -6.223 2.992 1 98.5 110 VAL A C 1
ATOM 815 O O . VAL A 1 110 ? 1.084 -6.672 4.043 1 98.5 110 VAL A O 1
ATOM 818 N N . LEU A 1 111 ? 0.921 -5.418 2.215 1 98.81 111 LEU A N 1
ATOM 819 C CA . LEU A 1 111 ? -0.523 -5.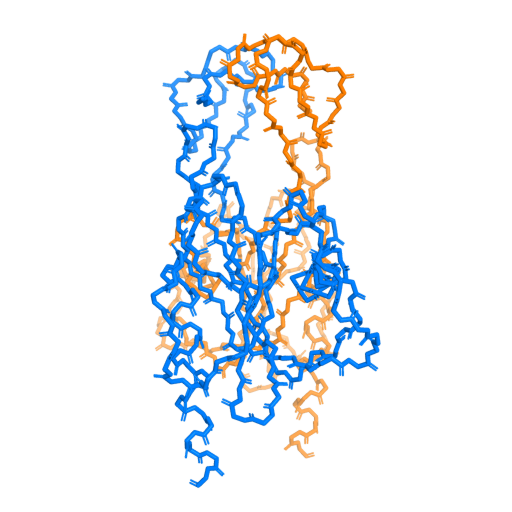223 2.26 1 98.81 111 LEU A CA 1
ATOM 820 C C . LEU A 1 111 ? -1.211 -6 1.141 1 98.81 111 LEU A C 1
ATOM 822 O O . LEU A 1 111 ? -1.346 -5.496 0.023 1 98.81 111 LEU A O 1
ATOM 826 N N . ASP A 1 112 ? -1.666 -7.188 1.476 1 98.88 112 ASP A N 1
ATOM 827 C CA . ASP A 1 112 ? -2.283 -8.07 0.488 1 98.88 112 ASP A CA 1
ATOM 828 C C . ASP A 1 112 ? -3.76 -7.73 0.298 1 98.88 112 ASP A C 1
ATOM 830 O O . ASP A 1 112 ? -4.547 -7.812 1.243 1 98.88 112 ASP A O 1
ATOM 834 N N . CYS A 1 113 ? -4.133 -7.332 -0.899 1 98.94 113 CYS A N 1
ATOM 835 C CA . CYS A 1 113 ? -5.512 -7.035 -1.259 1 98.94 113 CYS A CA 1
ATOM 836 C C . CYS A 1 113 ? -6.098 -8.141 -2.129 1 98.94 113 CYS A C 1
ATOM 838 O O . CYS A 1 113 ? -5.551 -8.461 -3.186 1 98.94 113 CYS A O 1
ATOM 840 N N . PHE A 1 114 ? -7.191 -8.711 -1.691 1 98.88 114 PHE A N 1
ATOM 841 C CA . PHE A 1 114 ? -7.75 -9.883 -2.363 1 98.88 114 PHE A CA 1
ATOM 842 C C . PHE A 1 114 ? -9.094 -9.547 -2.998 1 98.88 114 PHE A C 1
ATOM 844 O O . PHE A 1 114 ? -9.906 -8.836 -2.406 1 98.88 114 PHE A O 1
ATOM 851 N N . TRP A 1 115 ? -9.344 -10.109 -4.148 1 98.81 115 TRP A N 1
ATOM 852 C CA . TRP A 1 115 ? -10.641 -10.109 -4.809 1 98.81 115 TRP A CA 1
ATOM 853 C C . TRP A 1 115 ? -11.062 -11.523 -5.188 1 98.81 115 TRP A C 1
ATOM 855 O O . TRP A 1 115 ? -10.227 -12.336 -5.594 1 98.81 115 TRP A O 1
ATOM 865 N N . THR A 1 116 ? -12.312 -11.797 -5.07 1 98.56 116 THR A N 1
ATOM 866 C CA . THR A 1 116 ? -12.844 -12.914 -5.836 1 98.56 116 THR A CA 1
ATOM 867 C C . THR A 1 116 ? -12.875 -12.578 -7.328 1 98.56 116 THR A C 1
ATOM 869 O O . THR A 1 116 ? -13.016 -11.414 -7.707 1 98.56 116 THR A O 1
ATOM 872 N N . ALA A 1 117 ? -12.719 -13.625 -8.102 1 98.75 117 ALA A N 1
ATOM 873 C CA . ALA A 1 117 ? -12.672 -13.422 -9.547 1 98.75 117 ALA A CA 1
ATOM 874 C C . ALA A 1 117 ? -13.141 -14.664 -10.297 1 98.75 117 ALA A C 1
ATOM 876 O O . ALA A 1 117 ? -13.242 -15.75 -9.719 1 98.75 117 ALA A O 1
ATOM 877 N N . ARG A 1 118 ? -13.453 -14.477 -11.586 1 98.5 118 ARG A N 1
ATOM 878 C CA . ARG A 1 118 ? -13.719 -15.57 -12.516 1 98.5 118 ARG A CA 1
ATOM 879 C C . ARG A 1 118 ? -12.93 -15.391 -13.805 1 98.5 118 ARG A C 1
ATOM 881 O O . ARG A 1 118 ? -12.641 -14.258 -14.211 1 98.5 118 ARG A O 1
ATOM 888 N N . ILE A 1 119 ? -12.602 -16.469 -14.484 1 98.31 119 ILE A N 1
ATOM 889 C CA . ILE A 1 119 ? -11.969 -16.391 -15.797 1 98.31 119 ILE A CA 1
ATOM 890 C C . ILE A 1 119 ? -13 -15.953 -16.844 1 98.31 119 ILE A C 1
ATOM 892 O O . ILE A 1 119 ? -14.062 -16.562 -16.969 1 98.31 119 ILE A O 1
ATOM 896 N N . ASP A 1 120 ? -12.602 -14.891 -17.469 1 96.5 120 ASP A N 1
ATOM 897 C CA . ASP A 1 120 ? -13.562 -14.359 -18.4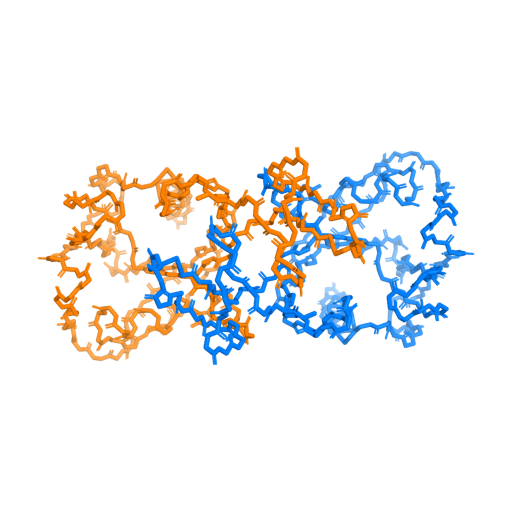22 1 96.5 120 ASP A CA 1
ATOM 898 C C . ASP A 1 120 ? -13.078 -14.57 -19.859 1 96.5 120 ASP A C 1
ATOM 900 O O . ASP A 1 120 ? -13.852 -14.438 -20.812 1 96.5 120 ASP A O 1
ATOM 904 N N . ALA A 1 121 ? -11.805 -14.938 -19.984 1 94.94 121 ALA A N 1
ATOM 905 C CA . ALA A 1 121 ? -11.258 -15.164 -21.328 1 94.94 121 ALA A CA 1
ATOM 906 C C . ALA A 1 121 ? -9.984 -16 -21.266 1 94.94 121 ALA A C 1
ATOM 908 O O . ALA A 1 121 ? -9.148 -15.805 -20.375 1 94.94 121 ALA A O 1
ATOM 909 N N . GLY A 1 122 ? -9.953 -16.969 -22.156 1 94.44 122 GLY A N 1
ATOM 910 C CA . GLY A 1 122 ? -8.711 -17.703 -22.344 1 94.44 122 GLY A CA 1
ATOM 911 C C . GLY A 1 122 ? -8.664 -19 -21.562 1 94.44 122 GLY A C 1
ATOM 912 O O . GLY A 1 122 ? -9.539 -19.266 -20.734 1 94.44 122 GLY A O 1
ATOM 913 N N . ASP A 1 123 ? -7.648 -19.844 -21.984 1 96.69 123 ASP A N 1
ATOM 914 C CA . ASP A 1 123 ? -7.305 -21.062 -21.25 1 96.69 123 ASP A CA 1
ATOM 915 C C . ASP A 1 123 ? -6.02 -20.875 -20.438 1 96.69 123 ASP A C 1
ATOM 917 O O . ASP A 1 123 ? -5.156 -20.078 -20.828 1 96.69 123 ASP A O 1
ATOM 921 N N . ILE A 1 124 ? -6 -21.594 -19.359 1 97.5 124 ILE A N 1
ATOM 922 C CA . ILE A 1 124 ? -4.859 -21.438 -18.453 1 97.5 124 ILE A CA 1
ATOM 923 C C . ILE A 1 124 ? -3.582 -21.891 -19.156 1 97.5 124 ILE A C 1
ATOM 925 O O . ILE A 1 124 ? -3.516 -23.016 -19.688 1 97.5 124 ILE A O 1
ATOM 929 N N . HIS A 1 125 ? -2.666 -21.078 -19.234 1 97.12 125 HIS A N 1
ATOM 930 C CA . HIS A 1 125 ? -1.29 -21.328 -19.656 1 97.12 125 HIS A CA 1
ATOM 931 C C . HIS A 1 125 ? -0.297 -20.688 -18.688 1 97.12 125 HIS A C 1
ATOM 933 O O . HIS A 1 125 ? -0.023 -19.5 -18.766 1 97.12 125 HIS A O 1
ATOM 939 N N . LEU A 1 126 ? 0.285 -21.453 -17.891 1 96.75 126 LEU A N 1
ATOM 940 C CA . LEU A 1 126 ? 1.113 -20.953 -16.797 1 96.75 126 LEU A CA 1
ATOM 941 C C . LEU A 1 126 ? 2.422 -20.375 -17.328 1 96.75 126 LEU A C 1
ATOM 943 O O . LEU A 1 126 ? 3.018 -20.922 -18.25 1 96.75 126 LEU A O 1
ATOM 947 N N . ASP A 1 127 ? 2.814 -19.344 -16.734 1 95.44 127 ASP A N 1
ATOM 948 C CA . ASP A 1 127 ? 4.203 -18.922 -16.891 1 95.44 127 ASP A CA 1
ATOM 949 C C . ASP A 1 127 ? 5.137 -19.812 -16.062 1 95.44 127 ASP A C 1
ATOM 951 O O . ASP A 1 127 ? 5.242 -19.656 -14.844 1 95.44 127 ASP A O 1
ATOM 955 N N . ALA A 1 128 ? 5.824 -20.609 -16.641 1 91 128 ALA A N 1
ATOM 956 C CA . ALA A 1 128 ? 6.652 -21.609 -15.992 1 91 128 ALA A CA 1
ATOM 957 C C . ALA A 1 128 ? 7.781 -20.969 -15.195 1 91 128 ALA A C 1
ATOM 959 O O . ALA A 1 128 ? 8.391 -21.609 -14.336 1 91 128 ALA A O 1
ATOM 960 N N . ARG A 1 129 ? 8.172 -19.844 -15.523 1 91.44 129 ARG A N 1
ATOM 961 C CA . ARG A 1 129 ? 9.219 -19.125 -14.797 1 91.44 129 ARG A CA 1
ATOM 962 C C . ARG A 1 129 ? 8.75 -18.766 -13.383 1 91.44 129 ARG A C 1
ATOM 964 O O . ARG A 1 129 ? 9.578 -18.516 -12.5 1 91.44 129 ARG A O 1
ATOM 971 N N . GLU A 1 130 ? 7.41 -18.828 -13.141 1 93 130 GLU A N 1
ATOM 972 C CA . GLU A 1 130 ? 6.875 -18.344 -11.867 1 93 130 GLU A CA 1
ATOM 973 C C . GLU A 1 130 ? 6.113 -19.438 -11.133 1 93 130 GLU A C 1
ATOM 975 O O . GLU A 1 130 ? 6.113 -19.484 -9.898 1 93 130 GLU A O 1
ATOM 980 N N . LEU A 1 131 ? 5.57 -20.25 -11.961 1 97.06 131 LEU A N 1
ATOM 981 C CA . LEU A 1 131 ? 4.652 -21.219 -11.367 1 97.06 131 LEU A CA 1
ATOM 982 C C . LEU A 1 131 ? 4.969 -22.625 -11.844 1 97.06 131 LEU A C 1
ATOM 984 O O . LEU A 1 131 ? 5.277 -22.844 -13.016 1 97.06 131 LEU A O 1
ATOM 988 N N . GLY A 1 132 ? 4.832 -23.562 -10.898 1 96.56 132 GLY A N 1
ATOM 989 C CA . GLY A 1 132 ? 5.141 -24.938 -11.195 1 96.56 132 GLY A CA 1
ATOM 990 C C . GLY A 1 132 ? 3.912 -25.766 -11.547 1 96.56 132 GLY A C 1
ATOM 991 O O . GLY A 1 132 ? 4.031 -26.922 -11.953 1 96.56 132 GLY A O 1
ATOM 992 N N . GLY A 1 133 ? 2.736 -25.234 -11.305 1 97.5 133 GLY A N 1
ATOM 993 C CA . GLY A 1 133 ? 1.485 -25.922 -11.555 1 97.5 133 GLY A CA 1
ATOM 994 C C . GLY A 1 133 ? 0.275 -25.203 -11 1 97.5 133 GLY A C 1
ATOM 995 O O . GLY A 1 133 ? 0.401 -24.109 -10.445 1 97.5 133 GLY A O 1
ATOM 996 N N . PHE A 1 134 ? -0.834 -25.781 -11.273 1 97.94 134 PHE A N 1
ATOM 997 C CA . PHE A 1 134 ? -2.066 -25.281 -10.68 1 97.94 134 PHE A CA 1
ATOM 998 C C . PHE A 1 134 ? -3.062 -26.406 -10.445 1 97.94 134 PHE A C 1
ATOM 1000 O O . PHE A 1 134 ? -2.941 -27.484 -11.031 1 97.94 134 PHE A O 1
ATOM 1007 N N . GLU A 1 135 ? -4.008 -26.172 -9.562 1 97.94 135 GLU A N 1
ATOM 1008 C CA . GLU A 1 135 ? -5.105 -27.094 -9.273 1 97.94 135 GLU A CA 1
ATOM 1009 C C . GLU A 1 135 ? -6.395 -26.328 -8.969 1 97.94 135 GLU A C 1
ATOM 1011 O O . GLU A 1 135 ? -6.359 -25.203 -8.477 1 97.94 135 GLU A O 1
ATOM 1016 N N . TRP A 1 136 ? -7.43 -26.953 -9.367 1 98.25 136 TRP A N 1
ATOM 1017 C CA . TRP A 1 136 ? -8.734 -26.562 -8.859 1 98.25 136 TRP A CA 1
ATOM 1018 C C . TRP A 1 136 ? -9.125 -27.375 -7.637 1 98.25 136 TRP A C 1
ATOM 1020 O O . TRP A 1 136 ? -9.148 -28.609 -7.695 1 98.25 136 TRP A O 1
ATOM 1030 N N . VAL A 1 137 ? -9.367 -26.688 -6.566 1 97.88 137 VAL A N 1
ATOM 1031 C CA . VAL A 1 137 ? -9.695 -27.375 -5.324 1 97.88 137 VAL A CA 1
ATOM 1032 C C . VAL A 1 137 ? -10.977 -26.797 -4.73 1 97.88 137 VAL A C 1
ATOM 1034 O O . VAL A 1 137 ? -11.305 -25.641 -4.957 1 97.88 137 VAL A O 1
ATOM 1037 N N . LYS A 1 138 ? -11.719 -27.641 -4.055 1 96.19 138 LYS A N 1
ATOM 1038 C CA . LYS A 1 138 ? -12.906 -27.141 -3.371 1 96.19 138 LYS A CA 1
ATOM 1039 C C . LYS A 1 138 ? -12.547 -26.062 -2.354 1 96.19 138 LYS A C 1
ATOM 1041 O O . LYS A 1 138 ? -11.594 -26.219 -1.591 1 96.19 138 LYS A O 1
ATOM 1046 N N . ILE A 1 139 ? -13.539 -25.031 -2.465 1 90.31 139 ILE A N 1
ATOM 1047 C CA . ILE A 1 139 ? -13.336 -23.953 -1.51 1 90.31 139 ILE A CA 1
ATOM 1048 C C . ILE A 1 139 ? -13.602 -24.453 -0.093 1 90.31 139 ILE A C 1
ATOM 1050 O O . ILE A 1 139 ? -14.562 -25.188 0.139 1 90.31 139 ILE A O 1
ATOM 1054 N N . GLY A 1 140 ? -12.703 -24.578 0.831 1 90.94 140 GLY A N 1
ATOM 1055 C CA . GLY A 1 140 ? -12.789 -25.109 2.178 1 90.94 140 GLY A CA 1
ATOM 1056 C C . GLY A 1 140 ? -11.836 -26.266 2.416 1 90.94 140 GLY A C 1
ATOM 1057 O O . GLY A 1 140 ? -11.617 -26.672 3.561 1 90.94 140 GLY A O 1
ATOM 1058 N N . ASP A 1 141 ? -11.391 -26.797 1.309 1 93.56 141 ASP A N 1
ATOM 1059 C CA . ASP A 1 141 ? -10.469 -27.938 1.391 1 93.56 141 ASP A CA 1
ATOM 1060 C C . ASP A 1 141 ? -9.133 -27.594 0.739 1 93.56 141 ASP A C 1
ATOM 1062 O O . ASP A 1 141 ? -8.523 -28.453 0.078 1 93.56 141 ASP A O 1
ATOM 1066 N N . THR A 1 142 ? -8.805 -26.359 0.795 1 95 142 THR A N 1
ATOM 1067 C CA . THR A 1 142 ? -7.555 -25.953 0.171 1 95 142 THR A CA 1
ATOM 1068 C C . THR A 1 142 ? -6.359 -26.484 0.958 1 95 142 THR A C 1
ATOM 1070 O O . THR A 1 142 ? -6.438 -26.656 2.178 1 95 142 THR A O 1
ATOM 1073 N N . PRO A 1 143 ? -5.27 -26.828 0.267 1 96.12 143 PRO A N 1
ATOM 1074 C CA . PRO A 1 143 ? -4.043 -27.141 0.996 1 96.12 143 PRO A CA 1
ATOM 1075 C C . PRO A 1 143 ? -3.492 -25.953 1.779 1 96.12 143 PRO A C 1
ATOM 1077 O O . PRO A 1 143 ? -3.984 -24.828 1.633 1 96.12 143 PRO A O 1
ATOM 1080 N N . PRO A 1 144 ? -2.52 -26.281 2.676 1 96.75 144 PRO A N 1
ATOM 1081 C CA . PRO A 1 144 ? -1.876 -25.156 3.357 1 96.75 144 PRO A CA 1
ATOM 1082 C C . PRO A 1 144 ? -1.287 -24.141 2.385 1 96.75 144 PRO A C 1
ATOM 1084 O O . PRO A 1 144 ? -0.601 -24.516 1.431 1 96.75 144 PRO A O 1
ATOM 1087 N N . MET A 1 145 ? -1.544 -22.906 2.648 1 98.12 145 MET A N 1
ATOM 1088 C CA . MET A 1 145 ? -1.113 -21.828 1.752 1 98.12 145 MET A CA 1
ATOM 1089 C C . MET A 1 145 ? 0.258 -21.297 2.156 1 98.12 145 MET A C 1
ATOM 1091 O O . MET A 1 145 ? 0.614 -21.328 3.336 1 98.12 145 MET A O 1
ATOM 1095 N N . ALA A 1 146 ? 0.949 -20.797 1.191 1 98 146 ALA A N 1
ATOM 1096 C CA . ALA A 1 146 ? 2.311 -20.297 1.363 1 98 146 ALA A CA 1
ATOM 1097 C C . ALA A 1 146 ? 2.35 -19.141 2.371 1 98 146 ALA A C 1
ATOM 1099 O O . ALA A 1 146 ? 3.322 -19 3.113 1 98 146 ALA A O 1
ATOM 1100 N N . PHE A 1 147 ? 1.32 -18.344 2.381 1 98.12 147 PHE A N 1
ATOM 1101 C CA . PHE A 1 147 ? 1.274 -17.156 3.225 1 98.12 147 PHE A CA 1
ATOM 1102 C C . PHE A 1 147 ? -0.013 -17.109 4.039 1 98.12 147 PHE A C 1
ATOM 1104 O O . PHE A 1 147 ? -1.084 -17.453 3.533 1 98.12 147 PHE A O 1
ATOM 1111 N N . GLU A 1 148 ? 0.109 -16.672 5.219 1 97.62 148 GLU A N 1
ATOM 1112 C CA . GLU A 1 148 ? -1.016 -16.672 6.152 1 97.62 148 GLU A CA 1
ATOM 1113 C C . GLU A 1 148 ? -2.16 -15.805 5.641 1 97.62 148 GLU A C 1
ATOM 1115 O O . GLU A 1 148 ? -3.33 -16.109 5.875 1 97.62 148 GLU A O 1
ATOM 1120 N N . THR A 1 149 ? -1.889 -14.742 4.969 1 98.62 149 THR A N 1
ATOM 1121 C CA . THR A 1 149 ? -2.916 -13.836 4.469 1 98.62 149 THR A CA 1
ATOM 1122 C C . THR A 1 149 ? -3.807 -14.539 3.449 1 98.62 149 THR A C 1
ATOM 1124 O O . THR A 1 149 ? -5.008 -14.258 3.367 1 98.62 149 THR A O 1
ATOM 1127 N N . MET A 1 150 ? -3.254 -15.422 2.678 1 98.69 150 MET A N 1
ATOM 1128 C CA . MET A 1 150 ? -4.023 -16.172 1.689 1 98.69 150 MET A CA 1
ATOM 1129 C C . MET A 1 150 ? -5.039 -17.078 2.371 1 98.69 150 MET A C 1
ATOM 1131 O O . MET A 1 150 ? -6.184 -17.188 1.925 1 98.69 150 MET A O 1
ATOM 1135 N N . GLN A 1 151 ? -4.543 -17.688 3.449 1 97.75 151 GLN A N 1
ATOM 1136 C CA . GLN A 1 151 ? -5.461 -18.531 4.207 1 97.75 151 GLN A CA 1
ATOM 1137 C C . GLN A 1 151 ? -6.602 -17.703 4.801 1 97.75 151 GLN A C 1
ATOM 1139 O O . GLN A 1 151 ? -7.766 -18.109 4.734 1 97.75 151 GLN A O 1
ATOM 1144 N N . SER A 1 152 ? -6.266 -16.641 5.387 1 98.06 152 SER A N 1
ATOM 1145 C CA . SER A 1 152 ? -7.27 -15.758 5.973 1 98.06 152 SER A CA 1
ATOM 1146 C C . SER A 1 152 ? -8.305 -15.328 4.934 1 98.06 152 SER A C 1
ATOM 1148 O O . SER A 1 152 ? -9.5 -15.312 5.215 1 98.06 152 SER A O 1
ATOM 1150 N N . ALA A 1 153 ? -7.828 -14.93 3.758 1 98.31 153 ALA A N 1
ATOM 1151 C CA . ALA A 1 153 ? -8.727 -14.5 2.689 1 98.31 153 ALA A CA 1
ATOM 1152 C C . ALA A 1 153 ? -9.633 -15.641 2.244 1 98.31 153 ALA A C 1
ATOM 1154 O O . ALA A 1 153 ? -10.836 -15.438 2.027 1 98.31 153 ALA A O 1
ATOM 1155 N N . LEU A 1 154 ? -9.078 -16.812 2.098 1 97.94 154 LEU A N 1
ATOM 1156 C CA . LEU A 1 154 ? -9.859 -17.984 1.714 1 97.94 154 LEU A CA 1
ATOM 1157 C C . LEU A 1 154 ? -10.938 -18.281 2.75 1 97.94 154 LEU A C 1
ATOM 1159 O O . LEU A 1 154 ? -12.07 -18.609 2.396 1 97.94 154 LEU A O 1
ATOM 1163 N N . ASP A 1 155 ? -10.539 -18.172 4.004 1 96.62 155 ASP A N 1
ATOM 1164 C CA . ASP A 1 155 ? -11.492 -18.406 5.086 1 96.62 155 ASP A CA 1
ATOM 1165 C C . ASP A 1 155 ? -12.648 -17.406 5.016 1 96.62 155 ASP A C 1
ATOM 1167 O O . ASP A 1 155 ? -13.805 -17.781 5.238 1 96.62 155 ASP A O 1
ATOM 1171 N N . GLU A 1 156 ? -12.344 -16.172 4.742 1 96.31 156 GLU A N 1
ATOM 1172 C CA . GLU A 1 156 ? -13.375 -15.156 4.605 1 96.31 156 GLU A CA 1
ATOM 1173 C C . GLU A 1 156 ? -14.336 -15.492 3.469 1 96.31 156 GLU A C 1
ATOM 1175 O O . GLU A 1 156 ? -15.555 -15.359 3.619 1 96.31 156 GLU A O 1
ATOM 1180 N N . VAL A 1 157 ? -13.82 -15.898 2.355 1 96.31 157 VAL A N 1
ATOM 1181 C CA . VAL A 1 157 ? -14.641 -16.219 1.194 1 96.31 157 VAL A CA 1
ATOM 1182 C C . VAL A 1 157 ? -15.508 -17.438 1.498 1 96.31 157 VAL A C 1
ATOM 1184 O O . VAL A 1 157 ? -16.688 -17.469 1.163 1 96.31 157 VAL A O 1
ATOM 1187 N N . ALA A 1 158 ? -14.906 -18.438 2.129 1 94.44 158 ALA A N 1
ATOM 1188 C CA . ALA A 1 158 ? -15.633 -19.656 2.475 1 94.44 158 ALA A CA 1
ATOM 1189 C C . ALA A 1 158 ? -16.797 -19.359 3.404 1 94.44 158 ALA A C 1
ATOM 1191 O O . ALA A 1 158 ? -17.891 -19.922 3.252 1 94.44 158 ALA A O 1
ATOM 1192 N N . ARG A 1 159 ? -16.594 -18.484 4.324 1 91.62 159 ARG A N 1
ATOM 1193 C CA . ARG A 1 159 ? -17.641 -18.094 5.277 1 91.62 159 ARG A CA 1
ATOM 1194 C C . ARG A 1 159 ? -18.812 -17.422 4.57 1 91.62 159 ARG A C 1
ATOM 1196 O O . ARG A 1 159 ? -19.969 -17.609 4.945 1 91.62 159 ARG A O 1
ATOM 1203 N N . ASN A 1 160 ? -18.5 -16.594 3.564 1 87.62 160 ASN A N 1
ATOM 1204 C CA . ASN A 1 160 ? -19.547 -15.859 2.852 1 87.62 160 ASN A CA 1
ATOM 1205 C C . ASN A 1 160 ? -20.312 -16.75 1.886 1 87.62 160 ASN A C 1
ATOM 1207 O O . ASN A 1 160 ? -21.469 -16.484 1.575 1 87.62 160 ASN A O 1
ATOM 1211 N N . LEU A 1 161 ? -19.625 -17.703 1.321 1 81 161 LEU A N 1
ATOM 1212 C CA . LEU A 1 161 ? -20.281 -18.641 0.425 1 81 161 LEU A CA 1
ATOM 1213 C C . LEU A 1 161 ? -21.234 -19.562 1.197 1 81 161 LEU A C 1
ATOM 1215 O O . LEU A 1 161 ? -22.297 -19.938 0.688 1 81 161 LEU A O 1
ATOM 1219 N N . ILE A 1 162 ? -20.828 -19.859 2.289 1 69.44 162 ILE A N 1
ATOM 1220 C CA . ILE A 1 162 ? -21.688 -20.688 3.127 1 69.44 162 ILE A CA 1
ATOM 1221 C C . ILE A 1 162 ? -22.891 -19.891 3.59 1 69.44 162 ILE A C 1
ATOM 1223 O O . ILE A 1 162 ? -24 -20.422 3.656 1 69.44 162 ILE A O 1
ATOM 1227 N N . HIS A 1 163 ? -22.688 -18.625 3.826 1 62.34 163 HIS A N 1
ATOM 1228 C CA . HIS A 1 163 ? -23.797 -17.812 4.316 1 62.34 163 HIS A CA 1
ATOM 1229 C C . HIS A 1 163 ? -24.719 -17.391 3.176 1 62.34 163 HIS A C 1
ATOM 1231 O O . HIS A 1 163 ? -25.828 -16.906 3.414 1 62.34 163 HIS A O 1
ATOM 1237 N N . ARG A 1 164 ? -24.281 -17.422 2.078 1 54.69 164 ARG A N 1
ATOM 1238 C CA . ARG A 1 164 ? -25.141 -17.141 0.935 1 54.69 164 ARG A CA 1
ATOM 1239 C C . ARG A 1 164 ? -26 -18.359 0.584 1 54.69 164 ARG A C 1
ATOM 1241 O O . ARG A 1 164 ? -26.875 -18.281 -0.267 1 54.69 164 ARG A O 1
ATOM 1248 N N . VAL A 1 165 ? -25.672 -19.578 1.1 1 37.25 165 VAL A N 1
ATOM 1249 C CA . VAL A 1 165 ? -26.531 -20.75 0.961 1 37.25 165 VAL A CA 1
ATOM 1250 C C . VAL A 1 165 ? -27.531 -20.797 2.121 1 37.25 165 VAL A C 1
ATOM 1252 O O . VAL A 1 165 ? -27.156 -20.562 3.273 1 37.25 165 VAL A O 1
ATOM 1255 N N . MET B 1 1 ? 16.844 12.352 -4.336 1 90.25 1 MET B N 1
ATOM 1256 C CA . MET B 1 1 ? 16.703 11.328 -5.371 1 90.25 1 MET B CA 1
ATOM 1257 C C . MET B 1 1 ? 17.562 10.109 -5.051 1 90.25 1 MET B C 1
ATOM 1259 O O . MET B 1 1 ? 18.641 10.242 -4.461 1 90.25 1 MET B O 1
ATOM 1263 N N . ILE B 1 2 ? 17.078 8.977 -5.496 1 96.69 2 ILE B N 1
ATOM 1264 C CA . ILE B 1 2 ? 17.797 7.723 -5.27 1 96.69 2 ILE B CA 1
ATOM 1265 C C . ILE B 1 2 ? 18.875 7.555 -6.332 1 96.69 2 ILE B C 1
ATOM 1267 O O . ILE B 1 2 ? 18.578 7.469 -7.523 1 96.69 2 ILE B O 1
ATOM 1271 N N . ARG B 1 3 ? 20.109 7.484 -5.855 1 97.88 3 ARG B N 1
ATOM 1272 C CA . ARG B 1 3 ? 21.219 7.434 -6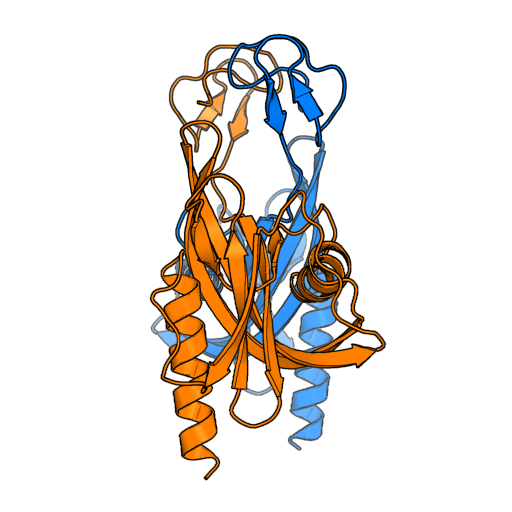.793 1 97.88 3 ARG B CA 1
ATOM 1273 C C . ARG B 1 3 ? 22.188 6.309 -6.43 1 97.88 3 ARG B C 1
ATOM 1275 O O . ARG B 1 3 ? 23 5.891 -7.258 1 97.88 3 ARG B O 1
ATOM 1282 N N . PHE B 1 4 ? 22.062 5.879 -5.195 1 98.75 4 PHE B N 1
ATOM 1283 C CA . PHE B 1 4 ? 23.047 4.914 -4.695 1 98.75 4 PHE B CA 1
ATOM 1284 C C . PHE B 1 4 ? 22.344 3.684 -4.129 1 98.75 4 PHE B C 1
ATOM 1286 O O . PHE B 1 4 ? 21.234 3.783 -3.6 1 98.75 4 PHE B O 1
ATOM 1293 N N . CYS B 1 5 ? 23.016 2.562 -4.215 1 98.62 5 CYS B N 1
ATOM 1294 C CA . CYS B 1 5 ? 22.516 1.307 -3.676 1 98.62 5 CYS B CA 1
ATOM 1295 C C . CYS B 1 5 ? 22.453 1.35 -2.154 1 98.62 5 CYS B C 1
ATOM 1297 O O . CYS B 1 5 ? 23.469 1.573 -1.498 1 98.62 5 CYS B O 1
ATOM 1299 N N . PRO B 1 6 ? 21.328 1.071 -1.579 1 98.31 6 PRO B N 1
ATOM 1300 C CA . PRO B 1 6 ? 21.234 1.14 -0.119 1 98.31 6 PRO B CA 1
ATOM 1301 C C . PRO B 1 6 ? 21.922 -0.04 0.572 1 98.31 6 PRO B C 1
ATOM 1303 O O . PRO B 1 6 ? 22.094 -0.031 1.794 1 98.31 6 PRO B O 1
ATOM 1306 N N . SER B 1 7 ? 22.25 -1.016 -0.149 1 98.12 7 SER B N 1
ATOM 1307 C CA . SER B 1 7 ? 22.891 -2.199 0.423 1 98.12 7 SER B CA 1
ATOM 1308 C C . SER B 1 7 ? 24.406 -2.078 0.401 1 98.12 7 SER B C 1
ATOM 1310 O O . SER B 1 7 ? 25.078 -2.441 1.369 1 98.12 7 SER B O 1
ATOM 1312 N N . CYS B 1 8 ? 25.016 -1.453 -0.692 1 98.5 8 CYS B N 1
ATOM 1313 C CA . CYS B 1 8 ? 26.469 -1.497 -0.81 1 98.5 8 CYS B CA 1
ATOM 1314 C C . CYS B 1 8 ? 27.031 -0.118 -1.138 1 98.5 8 CYS B C 1
ATOM 1316 O O . CYS B 1 8 ? 28.234 0.031 -1.352 1 98.5 8 CYS B O 1
ATOM 1318 N N . SER B 1 9 ? 26.266 0.889 -1.394 1 98.56 9 SER B N 1
ATOM 1319 C CA . SER B 1 9 ? 26.594 2.297 -1.576 1 98.56 9 SER B CA 1
ATOM 1320 C C . SER B 1 9 ? 27.047 2.576 -3.008 1 98.56 9 SER B C 1
ATOM 1322 O O . SER B 1 9 ? 27.344 3.721 -3.357 1 98.56 9 SER B O 1
ATOM 1324 N N . ALA B 1 10 ? 27.062 1.524 -3.844 1 98.69 10 ALA B N 1
ATOM 1325 C CA . ALA B 1 10 ? 27.469 1.742 -5.234 1 98.69 10 ALA B CA 1
ATOM 1326 C C . ALA B 1 10 ? 26.469 2.643 -5.953 1 98.69 10 ALA B C 1
ATOM 1328 O O . ALA B 1 10 ? 25.281 2.674 -5.605 1 98.69 10 ALA B O 1
ATOM 1329 N N . ALA B 1 11 ? 26.984 3.361 -6.941 1 98.56 11 ALA B N 1
ATOM 1330 C CA . ALA B 1 11 ? 26.094 4.141 -7.789 1 98.56 11 ALA B CA 1
ATOM 1331 C C . ALA B 1 11 ? 25.125 3.234 -8.555 1 98.56 11 ALA B C 1
ATOM 1333 O O . ALA B 1 11 ? 25.531 2.184 -9.062 1 98.56 11 ALA B O 1
ATOM 1334 N N . LEU B 1 12 ? 23.906 3.639 -8.617 1 98.56 12 LEU B N 1
ATOM 1335 C CA . LEU B 1 12 ? 22.922 2.883 -9.375 1 98.56 12 LEU B CA 1
ATOM 1336 C C . LEU B 1 12 ? 22.906 3.316 -10.844 1 98.56 12 LEU B C 1
ATOM 1338 O O . LEU B 1 12 ? 23.203 4.473 -11.156 1 98.56 12 LEU B O 1
ATOM 1342 N N . PRO B 1 13 ? 22.594 2.373 -11.734 1 97.88 13 PRO B N 1
ATOM 1343 C CA . PRO B 1 13 ? 22.578 2.73 -13.148 1 97.88 13 PRO B CA 1
ATOM 1344 C C . PRO B 1 13 ? 21.453 3.693 -13.508 1 97.88 13 PRO B C 1
ATOM 1346 O O . PRO B 1 13 ? 21.469 4.32 -14.57 1 97.88 13 PRO B O 1
ATOM 1349 N N . GLY B 1 14 ? 20.438 3.834 -12.758 1 97.12 14 GLY B N 1
ATOM 1350 C CA . GLY B 1 14 ? 19.266 4.691 -12.938 1 97.12 14 GLY B CA 1
ATOM 1351 C C . GLY B 1 14 ? 18.344 4.695 -11.742 1 97.12 14 GLY B C 1
ATOM 1352 O O . GLY B 1 14 ? 18.625 4.07 -10.719 1 97.12 14 GLY B O 1
ATOM 1353 N N . PRO B 1 15 ? 17.297 5.453 -11.836 1 95.69 15 PRO B N 1
ATOM 1354 C CA . PRO B 1 15 ? 16.312 5.453 -10.758 1 95.69 15 PRO B CA 1
ATOM 1355 C C . PRO B 1 15 ? 15.555 4.133 -10.648 1 95.69 15 PRO B C 1
ATOM 1357 O O . PRO B 1 15 ? 15.547 3.338 -11.586 1 95.69 15 PRO B O 1
ATOM 1360 N N . PRO B 1 16 ? 14.922 3.887 -9.539 1 96.12 16 PRO B N 1
ATOM 1361 C CA . PRO B 1 16 ? 14.078 2.693 -9.422 1 96.12 16 PRO B CA 1
ATOM 1362 C C . PRO B 1 16 ? 12.922 2.695 -10.414 1 96.12 16 PRO B C 1
ATOM 1364 O O . PRO B 1 16 ? 12.438 3.762 -10.805 1 96.12 16 PRO B O 1
ATOM 1367 N N . PRO B 1 17 ? 12.508 1.559 -10.789 1 97.06 17 PRO B N 1
ATOM 1368 C CA . PRO B 1 17 ? 13.023 0.226 -10.469 1 97.06 17 PRO B CA 1
ATOM 1369 C C . PRO B 1 17 ? 14.391 -0.046 -11.094 1 97.06 17 PRO B C 1
ATOM 1371 O O . PRO B 1 17 ? 14.633 0.339 -12.242 1 97.06 17 PRO B O 1
ATOM 1374 N N . VAL B 1 18 ? 15.258 -0.661 -10.227 1 98.12 18 VAL B N 1
ATOM 1375 C CA . VAL B 1 18 ? 16.609 -0.865 -10.711 1 98.12 18 VAL B CA 1
ATOM 1376 C C . VAL B 1 18 ? 17.312 -1.938 -9.875 1 98.12 18 VAL B C 1
ATOM 1378 O O . VAL B 1 18 ? 16.938 -2.166 -8.719 1 98.12 18 VAL B O 1
ATOM 1381 N N . SER B 1 19 ? 18.203 -2.646 -10.406 1 98.19 19 SER B N 1
ATOM 1382 C CA . SER B 1 19 ? 19.078 -3.562 -9.688 1 98.19 19 SER B CA 1
ATOM 1383 C C . SER B 1 19 ? 20.516 -3.057 -9.68 1 98.19 19 SER B C 1
ATOM 1385 O O . SER B 1 19 ? 21.016 -2.584 -10.703 1 98.19 19 SER B O 1
ATOM 1387 N N . CYS B 1 20 ? 21.062 -3.125 -8.508 1 98.44 20 CYS B N 1
ATOM 1388 C CA . CYS B 1 20 ? 22.453 -2.711 -8.375 1 98.44 20 CYS B CA 1
ATOM 1389 C C . CYS B 1 20 ? 23.375 -3.641 -9.156 1 98.44 20 CYS B C 1
ATOM 1391 O O . CYS B 1 20 ? 23.344 -4.859 -8.969 1 98.44 20 CYS B O 1
ATOM 1393 N N . GLY B 1 21 ? 24.25 -3.121 -10.008 1 98.19 21 GLY B N 1
ATOM 1394 C CA . GLY B 1 21 ? 25.188 -3.912 -10.781 1 98.19 21 GLY B CA 1
ATOM 1395 C C . GLY B 1 21 ? 26.281 -4.551 -9.93 1 98.19 21 GLY B C 1
ATOM 1396 O O . GLY B 1 21 ? 26.859 -5.566 -10.312 1 98.19 21 GLY B O 1
ATOM 1397 N N . ALA B 1 22 ? 26.516 -3.945 -8.75 1 98.19 22 ALA B N 1
ATOM 1398 C CA . ALA B 1 22 ? 27.609 -4.391 -7.895 1 98.19 22 ALA B CA 1
ATOM 1399 C C . ALA B 1 22 ? 27.188 -5.559 -7.012 1 98.19 22 ALA B C 1
ATOM 1401 O O . ALA B 1 22 ? 27.938 -6.516 -6.832 1 98.19 22 ALA B O 1
ATOM 1402 N N . CYS B 1 23 ? 26.016 -5.48 -6.395 1 98.12 23 CYS B N 1
ATOM 1403 C CA . CYS B 1 23 ? 25.688 -6.5 -5.406 1 98.12 23 CYS B CA 1
ATOM 1404 C C . CYS B 1 23 ? 24.391 -7.215 -5.77 1 98.12 23 CYS B C 1
ATOM 1406 O O . CYS B 1 23 ? 24.016 -8.188 -5.117 1 98.12 23 CYS B O 1
ATOM 1408 N N . GLY B 1 24 ? 23.625 -6.734 -6.762 1 97.88 24 GLY B N 1
ATOM 1409 C CA . GLY B 1 24 ? 22.406 -7.395 -7.199 1 97.88 24 GLY B CA 1
ATOM 1410 C C . GLY B 1 24 ? 21.172 -6.938 -6.445 1 97.88 24 GLY B C 1
ATOM 1411 O O . GLY B 1 24 ? 20.062 -7.371 -6.742 1 97.88 24 GLY B O 1
ATOM 1412 N N . TYR B 1 25 ? 21.344 -5.984 -5.48 1 98.06 25 TYR B N 1
ATOM 1413 C CA . TYR B 1 25 ? 20.203 -5.48 -4.723 1 98.06 25 TYR B CA 1
ATOM 1414 C C . TYR B 1 25 ? 19.188 -4.797 -5.637 1 98.06 25 TYR B C 1
ATOM 1416 O O . TYR B 1 25 ? 19.547 -3.926 -6.434 1 98.06 25 TYR B O 1
ATOM 1424 N N . ALA B 1 26 ? 17.906 -5.262 -5.52 1 98 26 ALA B N 1
ATOM 1425 C CA . ALA B 1 26 ? 16.859 -4.75 -6.402 1 98 26 ALA B CA 1
ATOM 1426 C C . ALA B 1 26 ? 15.984 -3.732 -5.684 1 98 26 ALA B C 1
ATOM 1428 O O . ALA B 1 26 ? 15.594 -3.943 -4.531 1 98 26 ALA B O 1
ATOM 1429 N N . LEU B 1 27 ? 15.727 -2.613 -6.293 1 97.56 27 LEU B N 1
ATOM 1430 C CA . LEU B 1 27 ? 14.82 -1.573 -5.824 1 97.56 27 LEU B CA 1
ATOM 1431 C C . LEU B 1 27 ? 13.586 -1.486 -6.715 1 97.56 27 LEU B C 1
ATOM 1433 O O . LEU B 1 27 ? 13.695 -1.488 -7.945 1 97.56 27 LEU B O 1
ATOM 1437 N N . PHE B 1 28 ? 12.43 -1.438 -6.113 1 97.38 28 PHE B N 1
ATOM 1438 C CA . PHE B 1 28 ? 11.156 -1.328 -6.816 1 97.38 28 PHE B CA 1
ATOM 1439 C C . PHE B 1 28 ? 10.43 -0.048 -6.426 1 97.38 28 PHE B C 1
ATOM 1441 O O . PHE B 1 28 ? 10.82 0.626 -5.469 1 97.38 28 PHE B O 1
ATOM 1448 N N . VAL B 1 29 ? 9.484 0.354 -7.207 1 97.31 29 VAL B N 1
ATOM 1449 C CA . VAL B 1 29 ? 8.578 1.452 -6.879 1 97.31 29 VAL B CA 1
ATOM 1450 C C . VAL B 1 29 ? 7.168 0.912 -6.664 1 97.31 29 VAL B C 1
ATOM 1452 O O . VAL B 1 29 ? 6.559 0.366 -7.586 1 97.31 29 VAL B O 1
ATOM 1455 N N . ASN B 1 30 ? 6.711 0.98 -5.48 1 98.06 30 ASN B N 1
ATOM 1456 C CA . ASN B 1 30 ? 5.348 0.61 -5.117 1 98.06 30 ASN B CA 1
ATOM 1457 C C . ASN B 1 30 ? 4.582 1.794 -4.531 1 98.06 30 ASN B C 1
ATOM 1459 O O . ASN B 1 30 ? 5.176 2.676 -3.906 1 98.06 30 ASN B O 1
ATOM 1463 N N . PRO B 1 31 ? 3.275 1.812 -4.801 1 98.62 31 PRO B N 1
ATOM 1464 C CA . PRO B 1 31 ? 2.551 2.898 -4.141 1 98.62 31 PRO B CA 1
ATOM 1465 C C . PRO B 1 31 ? 2.543 2.764 -2.619 1 98.62 31 PRO B C 1
ATOM 1467 O O . PRO B 1 31 ? 2.441 1.651 -2.096 1 98.62 31 PRO B O 1
ATOM 1470 N N . ARG B 1 32 ? 2.734 3.834 -1.918 1 98.31 32 ARG B N 1
ATOM 1471 C CA . ARG B 1 32 ? 2.729 3.836 -0.458 1 98.31 32 ARG B CA 1
ATOM 1472 C C . ARG B 1 32 ? 1.311 3.967 0.084 1 98.31 32 ARG B C 1
ATOM 1474 O O . ARG B 1 32 ? 0.604 4.926 -0.236 1 98.31 32 ARG B O 1
ATOM 1481 N N . PRO B 1 33 ? 0.876 3.008 0.898 1 98.81 33 PRO B N 1
ATOM 1482 C CA . PRO B 1 33 ? -0.505 3.074 1.381 1 98.81 33 PRO B CA 1
ATOM 1483 C C . PRO B 1 33 ? -0.701 4.133 2.463 1 98.81 33 PRO B C 1
ATOM 1485 O O . PRO B 1 33 ? 0.191 4.352 3.287 1 98.81 33 PRO B O 1
ATOM 1488 N N . THR B 1 34 ? -1.838 4.738 2.438 1 98.81 34 THR B N 1
ATOM 1489 C CA . THR B 1 34 ? -2.297 5.66 3.469 1 98.81 34 THR B CA 1
ATOM 1490 C C . THR B 1 34 ? -3.684 5.27 3.969 1 98.81 34 THR B C 1
ATOM 1492 O O . THR B 1 34 ? -4.414 4.547 3.289 1 98.81 34 THR B O 1
ATOM 1495 N N . GLY B 1 35 ? -3.977 5.57 5.121 1 98.88 35 GLY B N 1
ATOM 1496 C CA . GLY B 1 35 ? -5.309 5.516 5.699 1 98.88 35 GLY B CA 1
ATOM 1497 C C . GLY B 1 35 ? -5.895 6.887 5.98 1 98.88 35 GLY B C 1
ATOM 1498 O O . GLY B 1 35 ? -5.285 7.691 6.688 1 98.88 35 GLY B O 1
ATOM 1499 N N . LEU B 1 36 ? -7.094 7.113 5.414 1 98.88 36 LEU B N 1
ATOM 1500 C CA . LEU B 1 36 ? -7.727 8.422 5.555 1 98.88 36 LEU B CA 1
ATOM 1501 C C . LEU B 1 36 ? -9.172 8.281 6.027 1 98.88 36 LEU B C 1
ATOM 1503 O O . LEU B 1 36 ? -9.82 7.27 5.758 1 98.88 36 LEU B O 1
ATOM 1507 N N . THR B 1 37 ? -9.656 9.305 6.676 1 98.88 37 THR B N 1
ATOM 1508 C CA . THR B 1 37 ? -11.031 9.305 7.172 1 98.88 37 THR B CA 1
ATOM 1509 C C . THR B 1 37 ? -11.828 10.445 6.551 1 98.88 37 THR B C 1
ATOM 1511 O O . THR B 1 37 ? -11.312 11.547 6.379 1 98.88 37 THR B O 1
ATOM 1514 N N . ILE B 1 38 ? -12.969 10.125 6.18 1 98.75 38 ILE B N 1
ATOM 1515 C CA . ILE B 1 38 ? -14.023 11.094 5.91 1 98.75 38 ILE B CA 1
ATOM 1516 C C . ILE B 1 38 ? -14.992 11.148 7.094 1 98.75 38 ILE B C 1
ATOM 1518 O O . ILE B 1 38 ? -15.93 10.352 7.172 1 98.75 38 ILE B O 1
ATOM 1522 N N . ILE B 1 39 ? -14.727 12.023 7.969 1 98.75 39 ILE B N 1
ATOM 1523 C CA . ILE B 1 39 ? -15.484 12.109 9.211 1 98.75 39 ILE B CA 1
ATOM 1524 C C . ILE B 1 39 ? -16.781 12.891 8.977 1 98.75 39 ILE B C 1
ATOM 1526 O O . ILE B 1 39 ? -16.734 14.078 8.633 1 98.75 39 ILE B O 1
ATOM 1530 N N . LEU B 1 40 ? -17.844 12.234 9.258 1 98 40 LEU B N 1
ATOM 1531 C CA . LEU B 1 40 ? -19.156 12.805 8.969 1 98 40 LEU B CA 1
ATOM 1532 C C . LEU B 1 40 ? -19.906 13.102 10.258 1 98 40 LEU B C 1
ATOM 1534 O O . LEU B 1 40 ? -19.812 12.359 11.234 1 98 40 LEU B O 1
ATOM 1538 N N . ASP B 1 41 ? -20.609 14.133 10.234 1 96.06 41 ASP B N 1
ATOM 1539 C CA . ASP B 1 41 ? -21.641 14.516 11.203 1 96.06 41 ASP B CA 1
ATOM 1540 C C . ASP B 1 41 ? -22.875 15.062 10.5 1 96.06 41 ASP B C 1
ATOM 1542 O O . ASP B 1 41 ? -22.922 16.234 10.133 1 96.06 41 ASP B O 1
ATOM 1546 N N . GLY B 1 42 ? -23.859 14.133 10.414 1 92.62 42 GLY B N 1
ATOM 1547 C CA . GLY B 1 42 ? -24.953 14.5 9.547 1 92.62 42 GLY B CA 1
ATOM 1548 C C . GLY B 1 42 ? -24.531 14.734 8.109 1 92.62 42 GLY B C 1
ATOM 1549 O O . GLY B 1 42 ? -23.938 13.859 7.48 1 92.62 42 GLY B O 1
ATOM 1550 N N . GLU B 1 43 ? -24.828 15.938 7.613 1 92.56 43 GLU B N 1
ATOM 1551 C CA . GLU B 1 43 ? -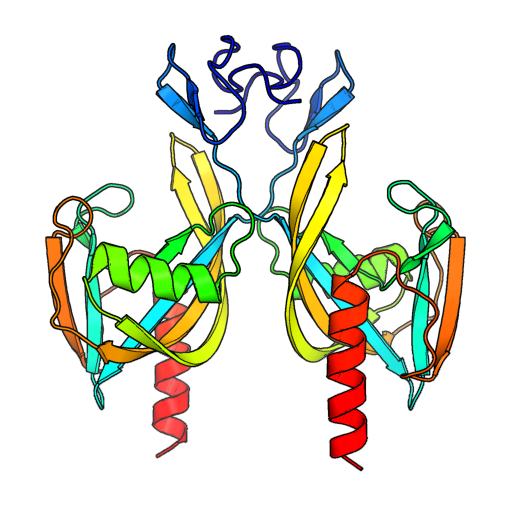24.484 16.25 6.23 1 92.56 43 GLU B CA 1
ATOM 1552 C C . GLU B 1 43 ? -23.141 16.984 6.148 1 92.56 43 GLU B C 1
ATOM 1554 O O . GLU B 1 43 ? -22.734 17.422 5.07 1 92.56 43 GLU B O 1
ATOM 1559 N N . SER B 1 44 ? -22.484 17.031 7.227 1 96.94 44 SER B N 1
ATOM 1560 C CA . SER B 1 44 ? -21.219 17.766 7.262 1 96.94 44 SER B CA 1
ATOM 1561 C C . SER B 1 44 ? -20.031 16.812 7.277 1 96.94 44 SER B C 1
ATOM 1563 O O . SER B 1 44 ? -20.125 15.703 7.824 1 96.94 44 SER B O 1
ATOM 1565 N N . VAL B 1 45 ? -18.953 17.266 6.691 1 98.44 45 VAL B N 1
ATOM 1566 C CA . VAL B 1 45 ? -17.688 16.547 6.699 1 98.44 45 VAL B CA 1
ATOM 1567 C C . VAL B 1 45 ? -16.594 17.438 7.297 1 98.44 45 VAL B C 1
ATOM 1569 O O . VAL B 1 45 ? -16.578 18.641 7.055 1 98.44 45 VAL B O 1
ATOM 1572 N N . LEU B 1 46 ? -15.734 16.844 8.062 1 98.62 46 LEU B N 1
ATOM 1573 C CA . LEU B 1 46 ? -14.617 17.562 8.672 1 98.62 46 LEU B CA 1
ATOM 1574 C C . LEU B 1 46 ? -13.453 17.672 7.691 1 98.62 46 LEU B C 1
ATOM 1576 O O . LEU B 1 46 ? -12.969 16.656 7.18 1 98.62 46 LEU B O 1
ATOM 1580 N N . VAL B 1 47 ? -13.039 18.844 7.379 1 98.62 47 VAL B N 1
ATOM 1581 C CA . VAL B 1 47 ? -11.844 19.078 6.574 1 98.62 47 VAL B CA 1
ATOM 1582 C C . VAL B 1 47 ? -10.789 19.797 7.414 1 98.62 47 VAL B C 1
ATOM 1584 O O . VAL B 1 47 ? -11.117 20.531 8.352 1 98.62 47 VAL B O 1
ATOM 1587 N N . VAL B 1 48 ? -9.555 19.562 7.09 1 98.62 48 VAL B N 1
ATOM 1588 C CA . VAL B 1 48 ? -8.453 20.125 7.855 1 98.62 48 VAL B CA 1
ATOM 1589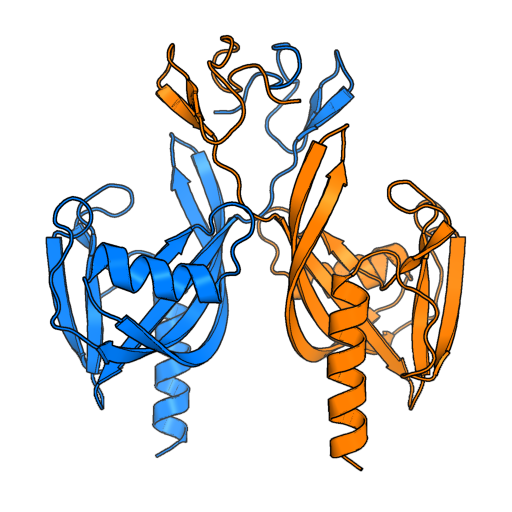 C C . VAL B 1 48 ? -7.555 20.953 6.934 1 98.62 48 VAL B C 1
ATOM 1591 O O . VAL B 1 48 ? -7.48 20.703 5.73 1 98.62 48 VAL B O 1
ATOM 1594 N N . LEU B 1 49 ? -6.938 21.938 7.551 1 98.38 49 LEU B N 1
ATOM 1595 C CA . LEU B 1 49 ? -6.004 22.781 6.828 1 98.38 49 LEU B CA 1
ATOM 1596 C C . LEU B 1 49 ? -4.566 22.312 7.027 1 98.38 49 LEU B C 1
ATOM 1598 O O . LEU B 1 49 ? -4.074 22.266 8.156 1 98.38 49 LE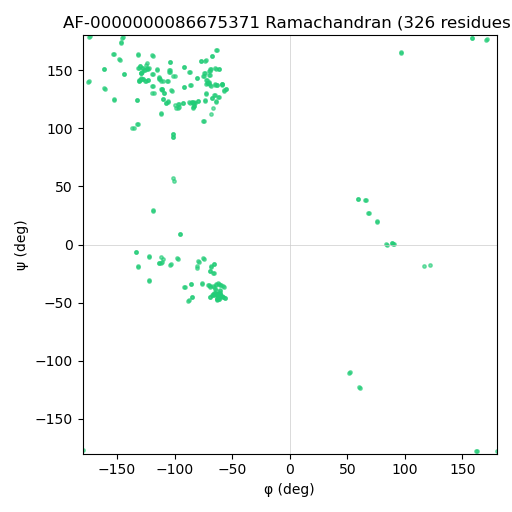U B O 1
ATOM 1602 N N . ARG B 1 50 ? -3.873 21.969 5.914 1 97.44 50 ARG B N 1
ATOM 1603 C CA . ARG B 1 50 ? -2.492 21.516 6.008 1 97.44 50 ARG B CA 1
ATOM 1604 C C . ARG B 1 50 ? -1.559 22.656 6.395 1 97.44 50 ARG B C 1
ATOM 1606 O O . ARG B 1 50 ? -1.647 23.75 5.836 1 97.44 50 ARG B O 1
ATOM 1613 N N . ALA B 1 51 ? -0.63 22.312 7.266 1 96.44 51 ALA B N 1
ATOM 1614 C CA . ALA B 1 51 ? 0.268 23.344 7.766 1 96.44 51 ALA B CA 1
ATOM 1615 C C . ALA B 1 51 ? 1.641 23.25 7.105 1 96.44 51 ALA B C 1
ATOM 1617 O O . ALA B 1 51 ? 2.434 24.188 7.168 1 96.44 51 ALA B O 1
ATOM 1618 N N . HIS B 1 52 ? 1.933 22.156 6.508 1 93.56 52 HIS B N 1
ATOM 1619 C CA . HIS B 1 52 ? 3.262 21.906 5.961 1 93.56 52 HIS B CA 1
ATOM 1620 C C . HIS B 1 52 ? 3.18 21.375 4.531 1 93.56 52 HIS B C 1
ATOM 1622 O O . HIS B 1 52 ? 2.129 20.906 4.102 1 93.56 52 HIS B O 1
ATOM 1628 N N . GLU B 1 53 ? 4.316 21.484 3.906 1 93.12 53 GLU B N 1
ATOM 1629 C CA . GLU B 1 53 ? 4.422 20.938 2.557 1 93.12 53 GLU B CA 1
ATOM 1630 C C . GLU B 1 53 ? 4.352 19.422 2.572 1 93.12 53 GLU B C 1
ATOM 1632 O O . GLU B 1 53 ? 4.727 18.781 3.561 1 93.12 53 GLU B O 1
ATOM 1637 N N . PRO B 1 54 ? 3.863 18.859 1.509 1 95.06 54 PRO B N 1
ATOM 1638 C CA . PRO B 1 54 ? 3.328 19.5 0.306 1 95.06 54 PRO B CA 1
ATOM 1639 C C . PRO B 1 54 ? 1.918 20.062 0.51 1 95.06 54 PRO B C 1
ATOM 1641 O O . PRO B 1 54 ? 1.219 19.641 1.439 1 95.06 54 PRO B O 1
ATOM 1644 N N . ARG B 1 55 ? 1.484 21.031 -0.301 1 96.31 55 ARG B N 1
ATOM 1645 C CA . ARG B 1 55 ? 0.145 21.609 -0.37 1 96.31 55 ARG B CA 1
ATOM 1646 C C . ARG B 1 55 ? -0.199 22.359 0.917 1 96.31 55 ARG B C 1
ATOM 1648 O O . ARG B 1 55 ? -1.323 22.266 1.412 1 96.31 55 ARG B O 1
ATOM 1655 N N . ALA B 1 56 ? 0.834 23.047 1.469 1 96.31 56 ALA B N 1
ATOM 1656 C CA . ALA B 1 56 ? 0.604 23.891 2.645 1 96.31 56 ALA B CA 1
ATOM 1657 C C . ALA B 1 56 ? -0.474 24.938 2.375 1 96.31 56 ALA B C 1
ATOM 1659 O O . ALA B 1 56 ? -0.477 25.578 1.319 1 96.31 56 ALA B O 1
ATOM 1660 N N . GLY B 1 57 ? -1.377 25 3.342 1 97.19 57 GLY B N 1
ATOM 1661 C CA . GLY B 1 57 ? -2.424 26 3.227 1 97.19 57 GLY B CA 1
ATOM 1662 C C . GLY B 1 57 ? -3.645 25.5 2.473 1 97.19 57 GLY B C 1
ATOM 1663 O O . GLY B 1 57 ? -4.602 26.25 2.268 1 97.19 57 GLY B O 1
ATOM 1664 N N . GLN B 1 58 ? -3.602 24.281 2.064 1 98.06 58 GLN B N 1
ATOM 1665 C CA . GLN B 1 58 ? -4.742 23.719 1.354 1 98.06 58 GLN B CA 1
ATOM 1666 C C . GLN B 1 58 ? -5.543 22.781 2.256 1 98.06 58 GLN B C 1
ATOM 1668 O O . GLN B 1 58 ? -5.02 22.266 3.246 1 98.06 58 GLN B O 1
ATOM 1673 N N . TRP B 1 59 ? -6.793 22.609 1.878 1 98.56 59 TRP B N 1
ATOM 1674 C CA . TRP B 1 59 ? -7.695 21.75 2.643 1 98.56 59 TRP B CA 1
ATOM 1675 C C . TRP B 1 59 ? -7.469 20.281 2.305 1 98.56 59 TRP B C 1
ATOM 1677 O O . TRP B 1 59 ? -7.207 19.938 1.149 1 98.56 59 TRP B O 1
ATOM 1687 N N . ALA B 1 60 ? -7.598 19.469 3.322 1 98.62 60 ALA B N 1
ATOM 1688 C CA . ALA B 1 60 ? -7.371 18.031 3.18 1 98.62 60 ALA B CA 1
ATOM 1689 C C . ALA B 1 60 ? -8.297 17.234 4.102 1 98.62 60 ALA B C 1
ATOM 1691 O O . ALA B 1 60 ? -9.125 17.812 4.805 1 98.62 60 ALA B O 1
ATOM 1692 N N . LEU B 1 61 ? -8.25 15.953 3.975 1 98.81 61 LEU B N 1
ATOM 1693 C CA . LEU B 1 61 ? -8.906 15.031 4.891 1 98.81 61 LEU B CA 1
ATOM 1694 C C . LEU B 1 61 ? -7.898 14.43 5.867 1 98.81 61 LEU B C 1
ATOM 1696 O O . LEU B 1 61 ? -6.734 14.234 5.52 1 98.81 61 LEU B O 1
ATOM 1700 N N . PRO B 1 62 ? -8.344 14.195 7.121 1 98.69 62 PRO B N 1
ATOM 1701 C CA . PRO B 1 62 ? -7.406 13.586 8.07 1 98.69 62 PRO B CA 1
ATOM 1702 C C . PRO B 1 62 ? -6.887 12.227 7.598 1 98.69 62 PRO B C 1
ATOM 1704 O O . PRO B 1 62 ? -7.656 11.414 7.082 1 98.69 62 PRO B O 1
ATOM 1707 N N . GLY B 1 63 ? -5.684 11.961 7.754 1 98.5 63 GLY B N 1
ATOM 1708 C CA . GLY B 1 63 ? -5.078 10.695 7.371 1 98.5 63 GLY B CA 1
ATOM 1709 C C . GLY B 1 63 ? -3.568 10.766 7.262 1 98.5 63 GLY B C 1
ATOM 1710 O O . GLY B 1 63 ? -2.967 11.797 7.559 1 98.5 63 GLY B O 1
ATOM 1711 N N . GLY B 1 64 ? -2.967 9.672 6.871 1 98.19 64 GLY B N 1
ATOM 1712 C CA . GLY B 1 64 ? -1.52 9.602 6.75 1 98.19 64 GLY B CA 1
ATOM 1713 C C . GLY B 1 64 ? -1.026 8.242 6.285 1 98.19 64 GLY B C 1
ATOM 1714 O O . GLY B 1 64 ? -1.827 7.352 6 1 98.19 64 GLY B O 1
ATOM 1715 N N . PHE B 1 65 ? 0.257 8.125 6.215 1 98.56 65 PHE B N 1
ATOM 1716 C CA . PHE B 1 65 ? 0.899 6.914 5.715 1 98.56 65 PHE B CA 1
ATOM 1717 C C . PHE B 1 65 ? 0.807 5.789 6.738 1 98.56 65 PHE B C 1
ATOM 1719 O O . PHE B 1 65 ? 0.823 6.039 7.945 1 98.56 65 PHE B O 1
ATOM 1726 N N . CYS B 1 66 ? 0.722 4.539 6.223 1 98.69 66 CYS B N 1
ATOM 1727 C CA . CYS B 1 66 ? 0.815 3.361 7.078 1 98.69 66 CYS B CA 1
ATOM 1728 C C . CYS B 1 66 ? 2.236 3.172 7.594 1 98.69 66 CYS B C 1
ATOM 1730 O O . CYS B 1 66 ? 3.199 3.332 6.84 1 98.69 66 CYS B O 1
ATOM 1732 N N . ASP B 1 67 ? 2.373 2.811 8.859 1 95.69 67 ASP B N 1
ATOM 1733 C CA . ASP B 1 67 ? 3.67 2.494 9.453 1 95.69 67 ASP B CA 1
ATOM 1734 C C . ASP B 1 67 ? 3.896 0.985 9.508 1 95.69 67 ASP B C 1
ATOM 1736 O O . ASP B 1 67 ? 3.219 0.278 10.258 1 95.69 67 ASP B O 1
ATOM 1740 N N . GLY B 1 68 ? 4.902 0.518 8.828 1 94.12 68 GLY B N 1
ATOM 1741 C CA . GLY B 1 68 ? 5.324 -0.87 8.938 1 94.12 68 GLY B CA 1
ATOM 1742 C C . GLY B 1 68 ? 4.191 -1.855 8.719 1 94.12 68 GLY B C 1
ATOM 1743 O O . GLY B 1 68 ? 3.678 -1.981 7.609 1 94.12 68 GLY B O 1
ATOM 1744 N N . TRP B 1 69 ? 3.805 -2.518 9.867 1 96.25 69 TRP B N 1
ATOM 1745 C CA . TRP B 1 69 ? 2.777 -3.553 9.844 1 96.25 69 TRP B CA 1
ATOM 1746 C C . TRP B 1 69 ? 1.439 -3.008 10.328 1 96.25 69 TRP B C 1
ATOM 1748 O O . TRP B 1 69 ? 0.799 -3.602 11.195 1 96.25 69 TRP B O 1
ATOM 1758 N N . GLU B 1 70 ? 1.059 -1.955 9.672 1 97.38 70 GLU B N 1
ATOM 1759 C CA . GLU B 1 70 ? -0.214 -1.286 9.93 1 97.38 70 GLU B CA 1
ATOM 1760 C C . GLU B 1 70 ? -1.116 -1.327 8.695 1 97.38 70 GLU B C 1
ATOM 1762 O O . GLU B 1 70 ? -0.661 -1.078 7.578 1 97.38 70 GLU B O 1
ATOM 1767 N N . THR B 1 71 ? -2.418 -1.768 8.898 1 98.56 71 THR B N 1
ATOM 1768 C CA . THR B 1 71 ? -3.387 -1.665 7.812 1 98.56 71 THR B CA 1
ATOM 1769 C C . THR B 1 71 ? -3.805 -0.214 7.594 1 98.56 71 THR B C 1
ATOM 1771 O O . THR B 1 71 ? -3.652 0.622 8.484 1 98.56 71 THR B O 1
ATOM 1774 N N . PRO B 1 72 ? -4.289 0.041 6.438 1 98.88 72 PRO B N 1
ATOM 1775 C CA . PRO B 1 72 ? -4.805 1.395 6.211 1 98.88 72 PRO B CA 1
ATOM 1776 C C . PRO B 1 72 ? -5.898 1.782 7.203 1 98.88 72 PRO B C 1
ATOM 1778 O O . PRO B 1 72 ? -5.98 2.941 7.617 1 98.88 72 PRO B O 1
ATOM 1781 N N . ALA B 1 73 ? -6.723 0.848 7.578 1 98.88 73 ALA B N 1
ATOM 1782 C CA . ALA B 1 73 ? -7.758 1.13 8.57 1 98.88 73 ALA B CA 1
ATOM 1783 C C . ALA B 1 73 ? -7.137 1.554 9.898 1 98.88 73 ALA B C 1
ATOM 1785 O O . ALA B 1 73 ? -7.59 2.521 10.523 1 98.88 73 ALA B O 1
ATOM 1786 N N . GLN B 1 74 ? -6.133 0.861 10.305 1 98.75 74 GLN B N 1
ATOM 1787 C CA . GLN B 1 74 ? -5.43 1.19 11.539 1 98.75 74 GLN B CA 1
ATOM 1788 C C . GLN B 1 74 ? -4.781 2.568 11.453 1 98.75 74 GLN B C 1
ATOM 1790 O O . GLN B 1 74 ? -4.832 3.346 12.406 1 98.75 74 GLN B O 1
ATOM 1795 N N . ALA B 1 75 ? -4.184 2.859 10.344 1 98.81 75 ALA B N 1
ATOM 1796 C CA . ALA B 1 75 ? -3.549 4.156 10.141 1 98.81 75 ALA B CA 1
ATOM 1797 C C . ALA B 1 75 ? -4.574 5.285 10.211 1 98.81 75 ALA B C 1
ATOM 1799 O O . ALA B 1 75 ? -4.32 6.328 10.812 1 98.81 75 ALA B O 1
ATOM 1800 N N . ALA B 1 76 ? -5.738 5.031 9.578 1 98.81 76 ALA B N 1
ATOM 1801 C CA . ALA B 1 76 ? -6.793 6.039 9.578 1 98.81 76 ALA B CA 1
ATOM 1802 C C . ALA B 1 76 ? -7.195 6.41 11.008 1 98.81 76 ALA B C 1
ATOM 1804 O O . ALA B 1 76 ? -7.281 7.594 11.344 1 98.81 76 ALA B O 1
ATOM 1805 N N . VAL B 1 77 ? -7.355 5.414 11.82 1 98.81 77 VAL B N 1
ATOM 1806 C CA . VAL B 1 77 ? -7.777 5.613 13.203 1 98.81 77 VAL B CA 1
ATOM 1807 C C . VAL B 1 77 ? -6.66 6.285 13.992 1 98.81 77 VAL B C 1
ATOM 1809 O O . VAL B 1 77 ? -6.898 7.242 14.727 1 98.81 77 VAL B O 1
ATOM 1812 N N . ARG B 1 78 ? -5.469 5.824 13.828 1 98.56 78 ARG B N 1
ATOM 1813 C CA . ARG B 1 78 ? -4.324 6.387 14.539 1 98.56 78 ARG B CA 1
ATOM 1814 C C . ARG B 1 78 ? -4.121 7.852 14.18 1 98.56 78 ARG B C 1
ATOM 1816 O O . ARG B 1 78 ? -3.951 8.695 15.055 1 98.56 78 ARG B O 1
ATOM 1823 N N . GLU B 1 79 ? -4.16 8.148 12.891 1 98.44 79 GLU B N 1
ATOM 1824 C CA . GLU B 1 79 ? -3.902 9.508 12.422 1 98.44 79 GLU B CA 1
ATOM 1825 C C . GLU B 1 79 ? -4.992 10.469 12.883 1 98.44 79 GLU B C 1
ATOM 1827 O O . GLU B 1 79 ? -4.719 11.648 13.141 1 98.44 79 GLU B O 1
ATOM 1832 N N . ALA B 1 80 ? -6.23 10.008 12.938 1 98.44 80 ALA B N 1
ATOM 1833 C CA . ALA B 1 80 ? -7.293 10.836 13.492 1 98.44 80 ALA B CA 1
ATOM 1834 C C . ALA B 1 80 ? -6.992 11.219 14.938 1 98.44 80 ALA B C 1
ATOM 1836 O O . ALA B 1 80 ? -7.176 12.375 15.336 1 98.44 80 ALA B O 1
ATOM 1837 N N . ARG B 1 81 ? -6.543 10.242 15.68 1 98.31 81 ARG B N 1
ATOM 1838 C CA . ARG B 1 81 ? -6.176 10.492 17.062 1 98.31 81 ARG B CA 1
ATOM 1839 C C . ARG B 1 81 ? -5.008 11.469 17.156 1 98.31 81 ARG B C 1
ATOM 1841 O O . ARG B 1 81 ? -5.043 12.414 17.953 1 98.31 81 ARG B O 1
ATOM 1848 N N . GLU B 1 82 ? -4.004 11.258 16.406 1 98.06 82 GLU B N 1
ATOM 1849 C CA . GLU B 1 82 ? -2.803 12.086 16.453 1 98.06 82 GLU B CA 1
ATOM 1850 C C . GLU B 1 82 ? -3.096 13.508 15.969 1 98.06 82 GLU B C 1
ATOM 1852 O O . GLU B 1 82 ? -2.662 14.477 16.594 1 98.06 82 GLU B O 1
ATOM 1857 N N . GLU B 1 83 ? -3.846 13.648 14.883 1 98.19 83 GLU B N 1
ATOM 1858 C CA . GLU B 1 83 ? -4.023 14.938 14.227 1 98.19 83 GLU B CA 1
ATOM 1859 C C . GLU B 1 83 ? -5.168 15.727 14.859 1 98.19 83 GLU B C 1
ATOM 1861 O O . GLU B 1 83 ? -5.105 16.953 14.961 1 98.19 83 GLU B O 1
ATOM 1866 N N . LEU B 1 84 ? -6.215 14.977 15.32 1 98.38 84 LEU B N 1
ATOM 1867 C CA . LEU B 1 84 ? -7.441 15.641 15.758 1 98.38 84 LEU B CA 1
ATOM 1868 C C . LEU B 1 84 ? -7.648 15.469 17.25 1 98.38 84 LEU B C 1
ATOM 1870 O O . LEU B 1 84 ? -8.477 16.156 17.859 1 98.38 84 LEU B O 1
ATOM 1874 N N . GLY B 1 85 ? -6.945 14.531 17.859 1 98.19 85 GLY B N 1
ATOM 1875 C CA . GLY B 1 85 ? -7.102 14.289 19.281 1 98.19 85 GLY B CA 1
ATOM 1876 C C . GLY B 1 85 ? -8.375 13.539 19.625 1 98.19 85 GLY B C 1
ATOM 1877 O O . GLY B 1 85 ? -8.852 13.602 20.766 1 98.19 85 GLY B O 1
ATOM 1878 N N . VAL B 1 86 ? -8.969 12.867 18.672 1 98.31 86 VAL B N 1
ATOM 1879 C CA . VAL B 1 86 ? -10.258 12.219 18.922 1 98.31 86 VAL B CA 1
ATOM 1880 C C . VAL B 1 86 ? -10.156 10.734 18.594 1 98.31 86 VAL B C 1
ATOM 1882 O O . VAL B 1 86 ? -9.289 10.32 17.812 1 98.31 86 VAL B O 1
ATOM 1885 N N . GLY B 1 87 ? -11.016 9.969 19.203 1 98.31 87 GLY B N 1
ATOM 1886 C CA . GLY B 1 87 ? -11.289 8.617 18.734 1 98.31 87 GLY B CA 1
ATOM 1887 C C . GLY B 1 87 ? -12.359 8.555 17.672 1 98.31 87 GLY B C 1
ATOM 1888 O O . GLY B 1 87 ? -13.375 9.258 17.75 1 98.31 87 GLY B O 1
ATOM 1889 N N . VAL B 1 88 ? -12.125 7.727 16.609 1 98.69 88 VAL B N 1
ATOM 1890 C CA . VAL B 1 88 ? -13.117 7.625 15.555 1 98.69 88 VAL B CA 1
ATOM 1891 C C . VAL B 1 88 ? -13.539 6.168 15.375 1 98.69 88 VAL B C 1
ATOM 1893 O O . VAL B 1 88 ? -12.766 5.254 15.672 1 98.69 88 VAL B O 1
ATOM 1896 N N . GLU B 1 89 ? -14.719 5.996 14.945 1 98.69 89 GLU B N 1
ATOM 1897 C CA . GLU B 1 89 ? -15.242 4.723 14.453 1 98.69 89 GLU B CA 1
ATOM 1898 C C . GLU B 1 89 ? -15.398 4.738 12.938 1 98.69 89 GLU B C 1
ATOM 1900 O O . GLU B 1 89 ? -16.094 5.594 12.383 1 98.69 89 GLU B O 1
ATOM 1905 N N . LEU B 1 90 ? -14.719 3.807 12.289 1 98.69 90 LEU B N 1
ATOM 1906 C CA . LEU B 1 90 ? -14.898 3.674 10.844 1 98.69 90 LEU B CA 1
ATOM 1907 C C . LEU B 1 90 ? -16.266 3.066 10.516 1 98.69 90 LEU B C 1
ATOM 1909 O O . LEU B 1 90 ? -16.625 2.021 11.062 1 98.69 90 LEU B O 1
ATOM 1913 N N . THR B 1 91 ? -16.984 3.711 9.625 1 98.12 91 THR B N 1
ATOM 1914 C CA . THR B 1 91 ? -18.359 3.297 9.391 1 98.12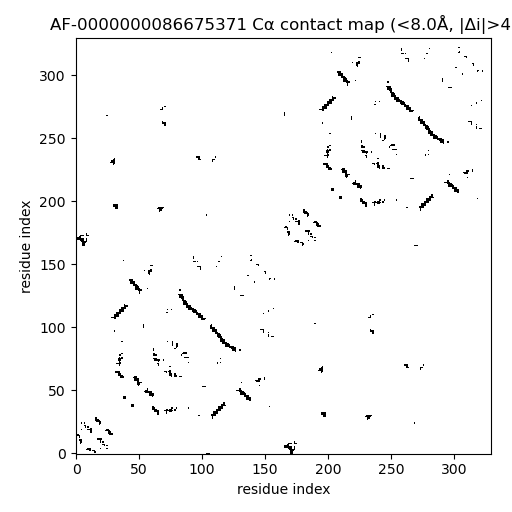 91 THR B CA 1
ATOM 1915 C C . THR B 1 91 ? -18.5 2.674 8 1 98.12 91 THR B C 1
ATOM 1917 O O . THR B 1 91 ? -19.516 2.025 7.715 1 98.12 91 THR B O 1
ATOM 1920 N N . GLY B 1 92 ? -17.547 2.84 7.086 1 97.69 92 GLY B N 1
ATOM 1921 C CA . GLY B 1 92 ? -17.641 2.264 5.75 1 97.69 92 GLY B CA 1
ATOM 1922 C C . GLY B 1 92 ? -16.391 2.477 4.926 1 97.69 92 GLY B C 1
ATOM 1923 O O . GLY B 1 92 ? -15.797 3.559 4.949 1 97.69 92 GLY B O 1
ATOM 1924 N N . PHE B 1 93 ? -16.031 1.461 4.207 1 98.31 93 PHE B N 1
ATOM 1925 C CA . PHE B 1 93 ? -14.914 1.571 3.268 1 98.31 93 PHE B CA 1
ATOM 1926 C C . PHE B 1 93 ? -15.359 2.258 1.981 1 98.31 93 PHE B C 1
ATOM 1928 O O . PHE B 1 93 ? -16.328 1.825 1.343 1 98.31 93 PHE B O 1
ATOM 1935 N N . VAL B 1 94 ? -14.641 3.369 1.663 1 98.19 94 VAL B N 1
ATOM 1936 C CA . VAL B 1 94 ? -15.023 4.145 0.486 1 98.19 94 VAL B CA 1
ATOM 1937 C C . VAL B 1 94 ? -14.32 3.582 -0.75 1 98.19 94 VAL B C 1
ATOM 1939 O O . VAL B 1 94 ? -14.945 3.406 -1.798 1 98.19 94 VAL B O 1
ATOM 1942 N N . GLY B 1 95 ? -12.961 3.346 -0.644 1 98.25 95 GLY B N 1
ATOM 1943 C CA . GLY B 1 95 ? -12.219 2.811 -1.776 1 98.25 95 GLY B CA 1
ATOM 1944 C C . GLY B 1 95 ? -10.734 3.098 -1.707 1 98.25 95 GLY B C 1
ATOM 1945 O O . GLY B 1 95 ? -10.25 3.664 -0.725 1 98.25 95 GLY B O 1
ATOM 1946 N N . MET B 1 96 ? -10.047 2.559 -2.715 1 98.75 96 MET B N 1
ATOM 1947 C CA . MET B 1 96 ? -8.617 2.783 -2.934 1 98.75 96 MET B CA 1
ATOM 1948 C C . MET B 1 96 ? -8.391 3.664 -4.156 1 98.75 96 MET B C 1
ATOM 1950 O O . MET B 1 96 ? -8.938 3.398 -5.23 1 98.75 96 MET B O 1
ATOM 1954 N N . PHE B 1 97 ? -7.578 4.691 -3.977 1 98.62 97 PHE B N 1
ATOM 1955 C CA . PHE B 1 97 ? -7.309 5.641 -5.047 1 98.62 97 PHE B CA 1
ATOM 1956 C C . PHE B 1 97 ? -5.809 5.871 -5.207 1 98.62 97 PHE B C 1
ATOM 1958 O O . PHE B 1 97 ? -5.082 5.969 -4.215 1 98.62 97 PHE B O 1
ATOM 1965 N N . LEU B 1 98 ? -5.41 5.973 -6.453 1 98.5 98 LEU B N 1
ATOM 1966 C CA . LEU B 1 98 ? -4.008 6.246 -6.746 1 98.5 98 LEU B CA 1
ATOM 1967 C C . LEU B 1 98 ? -3.762 7.75 -6.863 1 98.5 98 LEU B C 1
ATOM 1969 O O . LEU B 1 98 ? -4.574 8.469 -7.441 1 98.5 98 LEU B O 1
ATOM 1973 N N . GLY B 1 99 ? -2.668 8.156 -6.227 1 97.94 99 GLY B N 1
ATOM 1974 C CA . GLY B 1 99 ? -2.301 9.562 -6.324 1 97.94 99 GLY B CA 1
ATOM 1975 C C . GLY B 1 99 ? -0.8 9.789 -6.352 1 97.94 99 GLY B C 1
ATOM 1976 O O . GLY B 1 99 ? -0.024 8.828 -6.355 1 97.94 99 GLY B O 1
ATOM 1977 N N . ASP B 1 100 ? -0.471 11.055 -6.465 1 97.75 100 ASP B N 1
ATOM 1978 C CA . ASP B 1 100 ? 0.91 11.523 -6.391 1 97.75 100 ASP B CA 1
ATOM 1979 C C . ASP B 1 100 ? 1.178 12.242 -5.066 1 97.75 100 ASP B C 1
ATOM 1981 O O . ASP B 1 100 ? 0.317 12.961 -4.559 1 97.75 100 ASP B O 1
ATOM 1985 N N . TYR B 1 101 ? 2.318 12 -4.543 1 97.25 101 TYR B N 1
ATOM 1986 C CA . TYR B 1 101 ? 2.775 12.711 -3.352 1 97.25 101 TYR B CA 1
ATOM 1987 C C . TYR B 1 101 ? 4.199 13.219 -3.533 1 97.25 101 TYR B C 1
ATOM 1989 O O . TYR B 1 101 ? 5.109 12.445 -3.832 1 97.25 101 TYR B O 1
ATOM 1997 N N . GLU B 1 102 ? 4.371 14.5 -3.355 1 96.62 102 GLU B N 1
ATOM 1998 C CA . GLU B 1 102 ? 5.695 15.102 -3.455 1 96.62 102 GLU B CA 1
ATOM 1999 C C . GLU B 1 102 ? 6.43 15.039 -2.119 1 96.62 102 GLU B C 1
ATOM 2001 O O . GLU B 1 102 ? 5.938 15.547 -1.109 1 96.62 102 GLU B O 1
ATOM 2006 N N . PHE B 1 103 ? 7.617 14.398 -2.119 1 94.75 103 PHE B N 1
ATOM 2007 C CA . PHE B 1 103 ? 8.414 14.242 -0.908 1 94.75 103 PHE B CA 1
ATOM 2008 C C . PHE B 1 103 ? 9.898 14.133 -1.244 1 94.75 103 PHE B C 1
ATOM 2010 O O . PHE B 1 103 ? 10.281 13.375 -2.129 1 94.75 103 PHE B O 1
ATOM 2017 N N . GLN B 1 104 ? 10.75 14.984 -0.665 1 95.38 104 GLN B N 1
ATOM 2018 C CA . GLN B 1 104 ? 12.203 14.969 -0.812 1 95.38 104 GLN B CA 1
ATOM 2019 C C . GLN B 1 104 ? 12.609 15.125 -2.273 1 95.38 104 GLN B C 1
ATOM 2021 O O . GLN B 1 104 ? 13.461 14.383 -2.773 1 95.38 104 GLN B O 1
ATOM 2026 N N . ASN B 1 105 ? 11.867 15.961 -2.896 1 93 105 ASN B N 1
ATOM 2027 C CA . ASN B 1 105 ? 12.125 16.328 -4.285 1 93 105 ASN B CA 1
ATOM 2028 C C . ASN B 1 105 ? 11.852 15.164 -5.23 1 93 105 ASN B C 1
ATOM 2030 O O . ASN B 1 105 ? 12.531 15 -6.242 1 93 105 ASN B O 1
ATOM 2034 N N . GLU B 1 106 ? 10.977 14.289 -4.832 1 95.31 106 GLU B N 1
ATOM 2035 C CA . GLU B 1 106 ? 10.508 13.164 -5.641 1 95.31 106 GLU B CA 1
ATOM 2036 C C . GLU B 1 106 ? 8.984 13.117 -5.676 1 95.31 106 GLU B C 1
ATOM 2038 O O . GLU B 1 106 ? 8.312 13.578 -4.746 1 95.31 106 GLU B O 1
ATOM 2043 N N . THR B 1 107 ? 8.461 12.664 -6.773 1 96.12 107 THR B N 1
ATOM 2044 C CA . THR B 1 107 ? 7.043 12.328 -6.852 1 96.12 107 THR B CA 1
ATOM 2045 C C . THR B 1 107 ? 6.824 10.836 -6.629 1 96.12 107 THR B C 1
ATOM 2047 O O . THR B 1 107 ? 7.309 10.008 -7.402 1 96.12 107 THR B O 1
ATOM 2050 N N . LEU B 1 108 ? 6.094 10.531 -5.602 1 95.62 108 LEU B N 1
ATOM 2051 C CA . LEU B 1 108 ? 5.879 9.141 -5.211 1 95.62 108 LEU B CA 1
ATOM 2052 C C . LEU B 1 108 ? 4.43 8.734 -5.441 1 95.62 108 LEU B C 1
ATOM 2054 O O . LEU B 1 108 ? 3.514 9.531 -5.234 1 95.62 108 LEU B O 1
ATOM 2058 N N . PRO B 1 109 ? 4.266 7.473 -5.922 1 98.12 109 PRO B N 1
ATOM 2059 C CA . PRO B 1 109 ? 2.895 6.961 -5.949 1 98.12 109 PRO B CA 1
ATOM 2060 C C . PRO B 1 109 ? 2.361 6.629 -4.555 1 98.12 109 PRO B C 1
ATOM 2062 O O . PRO B 1 109 ? 3.092 6.082 -3.725 1 98.12 109 PRO B O 1
ATOM 2065 N N . VAL B 1 110 ? 1.099 6.992 -4.312 1 98.5 110 VAL B N 1
ATOM 2066 C CA . VAL B 1 110 ? 0.434 6.66 -3.057 1 98.5 110 VAL B CA 1
ATOM 2067 C C . VAL B 1 110 ? -0.868 5.914 -3.344 1 98.5 110 VAL B C 1
ATOM 2069 O O . VAL B 1 110 ? -1.514 6.152 -4.367 1 98.5 110 VAL B O 1
ATOM 2072 N N . LEU B 1 111 ? -1.122 4.949 -2.533 1 98.81 111 LEU B N 1
ATOM 2073 C CA . LEU B 1 111 ? -2.402 4.25 -2.506 1 98.81 111 LEU B CA 1
ATOM 2074 C C . LEU B 1 111 ? -3.264 4.742 -1.346 1 98.81 111 LEU B C 1
ATOM 2076 O O . LEU B 1 111 ? -3.152 4.238 -0.227 1 98.81 111 LEU B O 1
ATOM 2080 N N . ASP B 1 112 ? -4.137 5.688 -1.651 1 98.88 112 ASP B N 1
ATOM 2081 C CA . ASP B 1 112 ? -4.977 6.301 -0.626 1 98.88 112 ASP B CA 1
ATOM 2082 C C . ASP B 1 112 ? -6.223 5.461 -0.364 1 98.88 112 ASP B C 1
ATOM 2084 O O . ASP B 1 112 ? -7.039 5.254 -1.265 1 98.88 112 ASP B O 1
ATOM 2088 N N . CYS B 1 113 ? -6.359 4.965 0.849 1 98.94 113 CYS B N 1
ATOM 2089 C CA . CYS B 1 113 ? -7.523 4.195 1.276 1 98.94 113 CYS B CA 1
ATOM 2090 C C . CYS B 1 113 ? -8.422 5.027 2.188 1 98.94 113 CYS B C 1
ATOM 2092 O O . CYS B 1 113 ? -7.969 5.531 3.219 1 98.94 113 CYS B O 1
ATOM 2094 N N . PHE B 1 114 ? -9.664 5.176 1.81 1 98.88 114 PHE B N 1
ATOM 2095 C CA . PHE B 1 114 ? -10.57 6.07 2.521 1 98.88 114 PHE B CA 1
ATOM 2096 C C . PHE B 1 114 ? -11.672 5.285 3.225 1 98.88 114 PHE B C 1
ATOM 2098 O O . PHE B 1 114 ? -12.203 4.32 2.668 1 98.88 114 PHE B O 1
ATOM 2105 N N . TRP B 1 115 ? -12.047 5.73 4.391 1 98.81 115 TRP B N 1
ATOM 2106 C CA . TRP B 1 115 ? -13.227 5.27 5.117 1 98.81 115 TRP B CA 1
ATOM 2107 C C . TRP B 1 115 ? -14.102 6.445 5.527 1 98.81 115 TRP B C 1
ATOM 2109 O O . TRP B 1 115 ? -13.594 7.508 5.902 1 98.81 115 TRP B O 1
ATOM 2119 N N . THR B 1 116 ? -15.367 6.254 5.473 1 98.62 116 THR B N 1
ATOM 2120 C CA . THR B 1 116 ? -16.234 7.113 6.281 1 98.62 116 THR B CA 1
ATOM 2121 C C . THR B 1 116 ? -16.062 6.805 7.766 1 98.62 116 THR B C 1
ATOM 2123 O O . THR B 1 116 ? -15.766 5.668 8.141 1 98.62 116 THR B O 1
ATOM 2126 N N . ALA B 1 117 ? -16.25 7.852 8.547 1 98.69 117 ALA B N 1
ATOM 2127 C CA . ALA B 1 117 ? -16.062 7.691 9.984 1 98.69 117 ALA B CA 1
ATOM 2128 C C . ALA B 1 117 ? -16.906 8.688 10.766 1 98.69 117 ALA B C 1
ATOM 2130 O O . ALA B 1 117 ? -17.422 9.664 10.203 1 98.69 117 ALA B O 1
ATOM 2131 N N . ARG B 1 118 ? -17.062 8.422 12.062 1 98.5 118 ARG B N 1
ATOM 2132 C CA . ARG B 1 118 ? -17.656 9.352 13.016 1 98.5 118 ARG B CA 1
ATOM 2133 C C . ARG B 1 118 ? -16.797 9.477 14.266 1 98.5 118 ARG B C 1
ATOM 2135 O O . ARG B 1 118 ? -16.094 8.531 14.648 1 98.5 118 ARG B O 1
ATOM 2142 N N . ILE B 1 119 ? -16.844 10.617 14.945 1 98.31 119 ILE B N 1
ATOM 2143 C CA . ILE B 1 119 ? -16.156 10.781 16.219 1 98.31 119 ILE B CA 1
ATOM 2144 C C . ILE B 1 119 ? -16.906 10.016 17.312 1 98.31 119 ILE B C 1
ATOM 2146 O O . ILE B 1 119 ? -18.109 10.211 17.5 1 98.31 119 ILE B O 1
ATOM 2150 N N . ASP B 1 120 ? -16.141 9.172 17.922 1 96.31 120 ASP B N 1
ATOM 2151 C CA . ASP B 1 120 ? -16.812 8.359 18.922 1 96.31 120 ASP B CA 1
ATOM 2152 C C . ASP B 1 120 ? -16.344 8.719 20.328 1 96.31 120 ASP B C 1
ATOM 2154 O O . ASP B 1 120 ? -16.953 8.32 21.328 1 96.31 120 ASP B O 1
ATOM 2158 N N . ALA B 1 121 ? -15.273 9.516 20.375 1 94.56 121 ALA B N 1
ATOM 2159 C CA . ALA B 1 121 ? -14.766 9.93 21.688 1 94.56 121 ALA B CA 1
ATOM 2160 C C . ALA B 1 121 ? -13.883 11.164 21.562 1 94.56 121 ALA B C 1
ATOM 2162 O O . ALA B 1 121 ? -13.078 11.273 20.641 1 94.56 121 ALA B O 1
ATOM 2163 N N . GLY B 1 122 ? -14.156 12.094 22.469 1 94.12 122 GLY B N 1
ATOM 2164 C CA . GLY B 1 122 ? -13.258 13.227 22.594 1 94.12 122 GLY B CA 1
ATOM 2165 C C . GLY B 1 122 ? -13.719 14.453 21.828 1 94.12 122 GLY B C 1
ATOM 2166 O O . GLY B 1 122 ? -14.672 14.383 21.047 1 94.12 122 GLY B O 1
ATOM 2167 N N . ASP B 1 123 ? -13.039 15.594 22.203 1 96.62 123 ASP B N 1
ATOM 2168 C CA . ASP B 1 123 ? -13.188 16.844 21.469 1 96.62 123 ASP B CA 1
ATOM 2169 C C . ASP B 1 123 ? -11.969 17.125 20.594 1 96.62 123 ASP B C 1
ATOM 2171 O O . ASP B 1 123 ? -10.859 16.688 20.906 1 96.62 123 ASP B O 1
ATOM 2175 N N . ILE B 1 124 ? -12.266 17.812 19.516 1 97.5 124 ILE B N 1
ATOM 2176 C CA . ILE B 1 124 ? -11.195 18.062 18.547 1 97.5 124 ILE B CA 1
ATOM 2177 C C . ILE B 1 124 ? -10.125 18.938 19.188 1 97.5 124 ILE B C 1
ATOM 2179 O O . ILE B 1 124 ? -10.438 20.016 19.719 1 97.5 124 ILE B O 1
ATOM 2183 N N . HIS B 1 125 ? -8.977 18.516 19.219 1 97.12 125 HIS B N 1
ATOM 2184 C CA . HIS B 1 125 ? -7.754 19.234 19.562 1 97.12 125 HIS B CA 1
ATOM 2185 C C . HIS B 1 125 ? -6.652 18.984 18.531 1 97.12 125 HIS B C 1
ATOM 2187 O O . HIS B 1 125 ? -5.961 17.969 18.594 1 97.12 125 HIS B O 1
ATOM 2193 N N . LEU B 1 126 ? -6.426 19.891 17.734 1 96.75 126 LEU B N 1
ATOM 2194 C CA . LEU B 1 126 ? -5.539 19.719 16.594 1 96.75 126 LEU B CA 1
ATOM 2195 C C . LEU B 1 126 ? -4.082 19.656 17.047 1 96.75 126 LEU B C 1
ATOM 2197 O O . LEU B 1 126 ? -3.67 20.375 17.953 1 96.75 126 LEU B O 1
ATOM 2201 N N . ASP B 1 127 ? -3.377 18.828 16.422 1 95.56 127 ASP B N 1
ATOM 2202 C CA . ASP B 1 127 ? -1.922 18.922 16.484 1 95.56 127 ASP B CA 1
ATOM 2203 C C . ASP B 1 127 ? -1.412 20.094 15.633 1 95.56 127 ASP B C 1
ATOM 2205 O O . ASP B 1 127 ? -1.319 19.969 14.414 1 95.56 127 ASP B O 1
ATOM 2209 N N . ALA B 1 128 ? -1.02 21.078 16.203 1 91.12 128 ALA B N 1
ATOM 2210 C CA . ALA B 1 128 ? -0.641 22.312 15.523 1 91.12 128 ALA B CA 1
ATOM 2211 C C . ALA B 1 128 ? 0.599 22.109 14.664 1 91.12 128 ALA B C 1
ATOM 2213 O O . ALA B 1 128 ? 0.894 22.906 13.781 1 91.12 128 ALA B O 1
ATOM 2214 N N . ARG B 1 129 ? 1.39 21.188 14.945 1 91.62 129 ARG B N 1
ATOM 2215 C CA . ARG B 1 129 ? 2.578 20.891 14.156 1 91.62 129 ARG B CA 1
ATOM 2216 C C . ARG B 1 129 ? 2.199 20.391 12.766 1 91.62 129 ARG B C 1
ATOM 2218 O O . ARG B 1 129 ? 3.012 20.438 11.844 1 91.62 129 ARG B O 1
ATOM 2225 N N . GLU B 1 130 ? 0.908 19.969 12.586 1 93.25 130 GLU B N 1
ATOM 2226 C CA . GLU B 1 130 ? 0.518 19.312 11.336 1 93.25 130 GLU B CA 1
ATOM 2227 C C . GLU B 1 130 ? -0.625 20.062 10.656 1 93.25 130 GLU B C 1
ATOM 2229 O O . GLU B 1 130 ? -0.711 20.078 9.43 1 93.25 130 GLU B O 1
ATOM 2234 N N . LEU B 1 131 ? -1.379 20.625 11.531 1 97.12 131 LEU B N 1
ATOM 2235 C CA . LEU B 1 131 ? -2.613 21.188 11 1 97.12 131 LEU B CA 1
ATOM 2236 C C . LEU B 1 131 ? -2.799 22.625 11.469 1 97.12 131 LEU B C 1
ATOM 2238 O O . LEU B 1 131 ? -2.521 22.953 12.625 1 97.12 131 LEU B O 1
ATOM 2242 N N . GLY B 1 132 ? -3.322 23.438 10.531 1 96.62 132 GLY B N 1
ATOM 2243 C CA . GLY B 1 132 ? -3.516 24.844 10.828 1 96.62 132 GLY B CA 1
ATOM 2244 C C . GLY B 1 132 ? -4.938 25.172 11.242 1 96.62 132 GLY B C 1
ATOM 2245 O O . GLY B 1 132 ? -5.219 26.297 11.672 1 96.62 132 GLY B O 1
ATOM 2246 N N . GLY B 1 133 ? -5.844 24.25 11.055 1 97.5 133 GLY B N 1
ATOM 2247 C CA . GLY B 1 133 ? -7.246 24.453 11.367 1 97.5 133 GLY B CA 1
ATOM 2248 C C . GLY B 1 133 ? -8.141 23.344 10.867 1 97.5 133 GLY B C 1
ATOM 2249 O O . GLY B 1 133 ? -7.656 22.359 10.305 1 97.5 133 GLY B O 1
ATOM 2250 N N . PHE B 1 134 ? -9.375 23.484 11.219 1 98 134 PHE B N 1
ATOM 2251 C CA . PHE B 1 134 ? -10.367 22.562 10.688 1 98 134 PHE B CA 1
ATOM 2252 C C . PHE B 1 134 ? -11.711 23.25 10.508 1 98 134 PHE B C 1
ATOM 2254 O O . PHE B 1 134 ? -11.953 24.312 11.094 1 98 134 PHE B O 1
ATOM 2261 N N . GLU B 1 135 ? -12.555 22.688 9.656 1 97.94 135 GLU B N 1
ATOM 2262 C CA . GLU B 1 135 ? -13.922 23.156 9.438 1 97.94 135 GLU B CA 1
ATOM 2263 C C . GLU B 1 135 ? -14.875 21.984 9.195 1 97.94 135 GLU B C 1
ATOM 2265 O O . GLU B 1 135 ? -14.461 20.938 8.688 1 97.94 135 GLU B O 1
ATOM 2270 N N . TRP B 1 136 ? -16.031 22.203 9.648 1 98.25 136 TRP B N 1
ATOM 2271 C CA . TRP B 1 136 ? -17.141 21.359 9.203 1 98.25 136 TRP B CA 1
ATOM 2272 C C . TRP B 1 136 ? -17.859 21.969 8.008 1 98.25 136 TRP B C 1
ATOM 2274 O O . TRP B 1 136 ? -18.328 23.109 8.078 1 98.25 136 TRP B O 1
ATOM 2284 N N . VAL B 1 137 ? -17.891 21.219 6.949 1 97.88 137 VAL B N 1
ATOM 2285 C CA . VAL B 1 137 ? -18.5 21.734 5.727 1 97.88 137 VAL B CA 1
ATOM 2286 C C . VAL B 1 137 ? -19.516 20.734 5.195 1 97.88 137 VAL B C 1
ATOM 2288 O O . VAL B 1 137 ? -19.391 19.531 5.422 1 97.88 137 VAL B O 1
ATOM 2291 N N . LYS B 1 138 ? -20.547 21.25 4.57 1 96.31 138 LYS B N 1
ATOM 2292 C CA . LYS B 1 138 ? -21.516 20.359 3.943 1 96.31 138 LYS B CA 1
ATOM 2293 C C . LYS B 1 138 ? -20.844 19.469 2.9 1 96.31 138 LYS B C 1
ATOM 2295 O O . LYS B 1 138 ? -20.047 19.938 2.092 1 96.31 138 LYS B O 1
ATOM 2300 N N . ILE B 1 139 ? -21.359 18.156 3.051 1 92.75 139 ILE B N 1
ATOM 2301 C CA . ILE B 1 139 ? -20.828 17.219 2.07 1 92.75 139 ILE B CA 1
ATOM 2302 C C . ILE B 1 139 ? -21.312 17.594 0.675 1 92.75 139 ILE B C 1
ATOM 2304 O O . ILE B 1 139 ? -22.484 17.938 0.495 1 92.75 139 ILE B O 1
ATOM 2308 N N . GLY B 1 140 ? -20.578 17.938 -0.303 1 91.12 140 GLY B N 1
ATOM 2309 C CA . GLY B 1 140 ? -20.938 18.391 -1.636 1 91.12 140 GLY B CA 1
ATOM 2310 C C . GLY B 1 140 ? -20.484 19.812 -1.912 1 91.12 140 GLY B C 1
ATOM 2311 O O . GLY B 1 140 ? -20.484 20.266 -3.062 1 91.12 140 GLY B O 1
ATOM 2312 N N . ASP B 1 141 ? -20.203 20.5 -0.826 1 93.69 141 ASP B N 1
ATOM 2313 C CA . ASP B 1 141 ? -19.766 21.875 -0.944 1 93.69 141 ASP B CA 1
ATOM 2314 C C . ASP B 1 141 ? -18.359 22.062 -0.364 1 93.69 141 ASP B C 1
ATOM 2316 O O . ASP B 1 141 ? -18.078 23.094 0.266 1 93.69 141 ASP B O 1
ATOM 2320 N N . THR B 1 142 ? -17.609 21.031 -0.428 1 95 142 THR B N 1
ATOM 2321 C CA . THR B 1 142 ? -16.266 21.109 0.131 1 95 142 THR B CA 1
ATOM 2322 C C . THR B 1 142 ? -15.375 22.031 -0.717 1 95 142 THR B C 1
ATOM 2324 O O . THR B 1 142 ? -15.57 22.141 -1.929 1 95 142 THR B O 1
ATOM 2327 N N . PRO B 1 143 ? -14.445 22.75 -0.088 1 96.19 143 PRO B N 1
ATOM 2328 C CA . PRO B 1 143 ? -13.453 23.484 -0.88 1 96.19 143 PRO B CA 1
ATOM 2329 C C . PRO B 1 143 ? -12.555 22.562 -1.699 1 96.19 143 PRO B C 1
ATOM 2331 O O . PRO B 1 143 ? -12.609 21.344 -1.531 1 96.19 143 PRO B O 1
ATOM 2334 N N . PRO B 1 144 ? -11.812 23.188 -2.639 1 96.81 144 PRO B N 1
ATOM 2335 C CA . PRO B 1 144 ? -10.844 22.359 -3.359 1 96.81 144 PRO B CA 1
ATOM 2336 C C . PRO B 1 144 ? -9.883 21.625 -2.426 1 96.81 144 PRO B C 1
ATOM 2338 O O . PRO B 1 144 ? -9.32 22.25 -1.511 1 96.81 144 PRO B O 1
ATOM 2341 N N . MET B 1 145 ? -9.703 20.375 -2.691 1 98.19 145 MET B N 1
ATOM 2342 C CA . MET B 1 145 ? -8.875 19.547 -1.824 1 98.19 145 MET B CA 1
ATOM 2343 C C . MET B 1 145 ? -7.43 19.531 -2.305 1 98.19 145 MET B C 1
ATOM 2345 O O . MET B 1 145 ? -7.164 19.672 -3.5 1 98.19 145 MET B O 1
ATOM 2349 N N . ALA B 1 146 ? -6.555 19.328 -1.369 1 98 146 ALA B N 1
ATOM 2350 C CA . ALA B 1 146 ? -5.117 19.344 -1.615 1 98 146 ALA B CA 1
ATOM 2351 C C . ALA B 1 146 ? -4.719 18.281 -2.631 1 98 146 ALA B C 1
ATOM 2353 O O . ALA B 1 146 ? -3.793 18.484 -3.422 1 98 146 ALA B O 1
ATOM 2354 N N . PHE B 1 147 ? -5.391 17.156 -2.6 1 98.12 147 PHE B N 1
ATOM 2355 C CA . PHE B 1 147 ? -5.051 16.031 -3.451 1 98.12 147 PHE B CA 1
ATOM 2356 C C . PHE B 1 147 ? -6.277 15.523 -4.199 1 98.12 147 PHE B C 1
ATOM 2358 O O . PHE B 1 147 ? -7.375 15.469 -3.637 1 98.12 147 PHE B O 1
ATOM 2365 N N . GLU B 1 148 ? -6.059 15.133 -5.387 1 97.62 148 GLU B N 1
ATOM 2366 C CA . GLU B 1 148 ? -7.156 14.727 -6.258 1 97.62 148 GLU B CA 1
ATOM 2367 C C . GLU B 1 148 ? -7.883 13.508 -5.695 1 97.62 148 GLU B C 1
ATOM 2369 O O . GLU B 1 148 ? -9.094 13.367 -5.863 1 97.62 148 GLU B O 1
ATOM 2374 N N . THR B 1 149 ? -7.219 12.625 -5.043 1 98.62 149 THR B N 1
ATOM 2375 C CA . THR B 1 149 ? -7.828 11.422 -4.5 1 98.62 149 THR B CA 1
ATOM 2376 C C . THR B 1 149 ? -8.859 11.766 -3.43 1 98.62 149 THR B C 1
ATOM 2378 O O . THR B 1 149 ? -9.875 11.086 -3.293 1 98.62 149 THR B O 1
ATOM 2381 N N . MET B 1 150 ? -8.625 12.797 -2.686 1 98.75 150 MET B N 1
ATOM 2382 C CA . MET B 1 150 ? -9.562 13.234 -1.655 1 98.75 150 MET B CA 1
ATOM 2383 C C . MET B 1 150 ? -10.867 13.711 -2.277 1 98.75 150 MET B C 1
ATOM 2385 O O . MET B 1 150 ? -11.953 13.406 -1.773 1 98.75 150 MET B O 1
ATOM 2389 N N . GLN B 1 151 ? -10.68 14.445 -3.373 1 97.81 151 GLN B N 1
ATOM 2390 C CA . GLN B 1 151 ? -11.875 14.891 -4.078 1 97.81 151 GLN B CA 1
ATOM 2391 C C . GLN B 1 151 ? -12.672 13.711 -4.617 1 97.81 151 GLN B C 1
ATOM 2393 O O . GLN B 1 151 ? -13.898 13.672 -4.484 1 97.81 151 GLN B O 1
ATOM 2398 N N . SER B 1 152 ? -12 12.828 -5.227 1 98.12 152 SER B N 1
ATOM 2399 C CA . SER B 1 152 ? -12.648 11.641 -5.766 1 98.12 152 SER B CA 1
ATOM 2400 C C . SER B 1 152 ? -13.406 10.883 -4.68 1 98.12 152 SER B C 1
ATOM 2402 O O . SER B 1 152 ? -14.531 10.43 -4.898 1 98.12 152 SER B O 1
ATOM 2404 N N . ALA B 1 153 ? -12.773 10.695 -3.539 1 98.31 153 ALA B N 1
ATOM 2405 C CA . ALA B 1 153 ? -13.398 9.984 -2.432 1 98.31 153 ALA B CA 1
ATOM 2406 C C . ALA B 1 153 ? -14.633 10.727 -1.929 1 98.31 153 ALA B C 1
ATOM 2408 O O . ALA B 1 153 ? -15.672 10.109 -1.656 1 98.31 153 ALA B O 1
ATOM 2409 N N . LEU B 1 154 ? -14.516 12.016 -1.798 1 97.94 154 LEU B N 1
ATOM 2410 C CA . LEU B 1 154 ? -15.648 12.828 -1.363 1 97.94 154 LEU B CA 1
ATOM 2411 C C . LEU B 1 154 ? -16.812 12.711 -2.342 1 97.94 154 LEU B C 1
ATOM 2413 O O . LEU B 1 154 ? -17.969 12.625 -1.928 1 97.94 154 LEU B O 1
ATOM 2417 N N . ASP B 1 155 ? -16.469 12.75 -3.615 1 96.81 155 ASP B N 1
ATOM 2418 C CA . ASP B 1 155 ? -17.5 12.617 -4.645 1 96.81 155 ASP B CA 1
ATOM 2419 C C . ASP B 1 155 ? -18.219 11.273 -4.523 1 96.81 155 ASP B C 1
ATOM 2421 O O . ASP B 1 155 ? -19.438 11.203 -4.684 1 96.81 155 ASP B O 1
ATOM 2425 N N . GLU B 1 156 ? -17.469 10.234 -4.273 1 96.44 156 GLU B N 1
ATOM 2426 C CA . GLU B 1 156 ? -18.062 8.906 -4.094 1 96.44 156 GLU B CA 1
ATOM 2427 C C . GLU B 1 156 ? -19.016 8.891 -2.906 1 96.44 156 GLU B C 1
ATOM 2429 O O . GLU B 1 156 ? -20.125 8.336 -2.994 1 96.44 156 GLU B O 1
ATOM 2434 N N . VAL B 1 157 ? -18.625 9.469 -1.819 1 96.44 157 VAL B N 1
ATOM 2435 C CA . VAL B 1 157 ? -19.453 9.484 -0.616 1 96.44 157 VAL B CA 1
ATOM 2436 C C . VAL B 1 157 ? -20.703 10.312 -0.865 1 96.44 157 VAL B C 1
ATOM 2438 O O . VAL B 1 157 ? -21.812 9.922 -0.467 1 96.44 157 VAL B O 1
ATOM 2441 N N . ALA B 1 158 ? -20.531 11.445 -1.516 1 94.62 158 ALA B N 1
ATOM 2442 C CA . ALA B 1 158 ? -21.672 12.32 -1.813 1 94.62 158 ALA B CA 1
ATOM 2443 C C . ALA B 1 158 ? -22.703 11.609 -2.684 1 94.62 158 ALA B C 1
ATOM 2445 O O . ALA B 1 158 ? -23.906 11.75 -2.471 1 94.62 1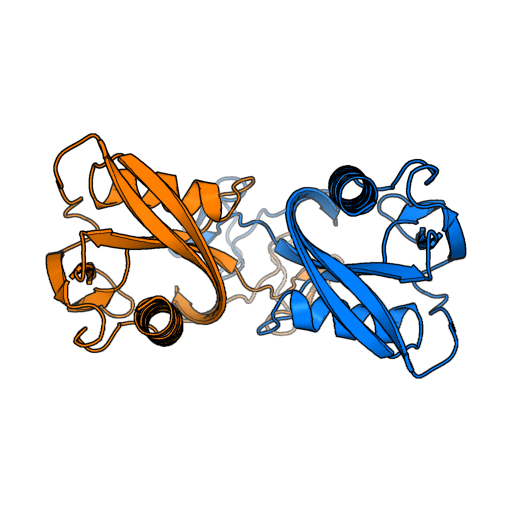58 ALA B O 1
ATOM 2446 N N . ARG B 1 159 ? -22.25 10.852 -3.621 1 91.81 159 ARG B N 1
ATOM 2447 C CA . ARG B 1 159 ? -23.125 10.117 -4.523 1 91.81 159 ARG B CA 1
ATOM 2448 C C . ARG B 1 159 ? -23.938 9.07 -3.762 1 91.81 159 ARG B C 1
ATOM 2450 O O . ARG B 1 159 ? -25.109 8.836 -4.078 1 91.81 159 ARG B O 1
ATOM 2457 N N . ASN B 1 160 ? -23.312 8.43 -2.781 1 87.62 160 ASN B N 1
ATOM 2458 C CA . ASN B 1 160 ? -23.969 7.375 -2.021 1 87.62 160 ASN B CA 1
ATOM 2459 C C . ASN B 1 160 ? -24.969 7.945 -1.012 1 87.62 160 ASN B C 1
ATOM 2461 O O . ASN B 1 160 ? -25.938 7.285 -0.647 1 87.62 160 ASN B O 1
ATOM 2465 N N . LEU B 1 161 ? -24.641 9.078 -0.478 1 81.25 161 LEU B N 1
ATOM 2466 C CA . LEU B 1 161 ? -25.547 9.734 0.461 1 81.25 161 LEU B CA 1
ATOM 2467 C C . LEU B 1 161 ? -26.797 10.234 -0.253 1 81.25 161 LEU B C 1
ATOM 2469 O O . LEU B 1 161 ? -27.891 10.219 0.316 1 81.25 161 LEU B O 1
ATOM 2473 N N . ILE B 1 162 ? -26.578 10.648 -1.36 1 69.5 162 ILE B N 1
ATOM 2474 C CA . ILE B 1 162 ? -27.719 11.117 -2.145 1 69.5 162 ILE B CA 1
ATOM 2475 C C . ILE B 1 162 ? -28.578 9.93 -2.559 1 69.5 162 ILE B C 1
ATOM 2477 O O . ILE B 1 162 ? -29.812 10.016 -2.564 1 69.5 162 ILE B O 1
ATOM 2481 N N . HIS B 1 163 ? -27.938 8.82 -2.82 1 61.91 163 HIS B N 1
ATOM 2482 C CA . HIS B 1 163 ? -28.703 7.66 -3.266 1 61.91 163 HIS B CA 1
ATOM 2483 C C . HIS B 1 163 ? -29.344 6.941 -2.086 1 61.91 163 HIS B C 1
ATOM 2485 O O . HIS B 1 163 ? -30.219 6.09 -2.277 1 61.91 163 HIS B O 1
ATOM 2491 N N . ARG B 1 164 ? -28.906 7.152 -1.017 1 53.47 164 ARG B N 1
ATOM 2492 C CA . ARG B 1 164 ? -29.562 6.59 0.161 1 53.47 164 ARG B CA 1
ATOM 2493 C C . ARG B 1 164 ? -30.781 7.41 0.553 1 53.47 164 ARG B C 1
ATOM 2495 O O . ARG B 1 164 ? -31.516 7.039 1.471 1 53.47 164 ARG B O 1
ATOM 2502 N N . VAL B 1 165 ? -30.953 8.641 0.028 1 36.69 165 VAL B N 1
ATOM 2503 C CA . VAL B 1 165 ? -32.188 9.398 0.205 1 36.69 165 VAL B CA 1
ATOM 2504 C C . VAL B 1 165 ? -33.156 9.062 -0.913 1 36.69 165 VAL B C 1
ATOM 2506 O O . VAL B 1 165 ? -32.781 8.977 -2.082 1 36.69 165 VAL B O 1
#

Radius of gyration: 21.33 Å; Cα contacts (8 Å, |Δi|>4): 824; chains: 2; bounding box: 60×54×45 Å

Solvent-accessible surface area (backbone atoms only — not comparable to full-atom values): 17197 Å² total; per-residue (Å²): 91,63,43,22,28,28,62,78,35,46,73,38,91,53,54,71,62,38,56,27,85,86,80,60,56,72,42,76,46,51,24,42,41,18,2,26,36,48,34,43,58,87,63,24,32,52,35,30,27,30,54,44,80,68,58,51,74,27,33,38,61,50,42,40,66,22,59,36,90,40,49,38,70,56,22,17,43,50,32,34,30,63,45,31,44,24,42,59,44,79,74,41,82,71,50,78,35,74,41,80,41,67,55,80,88,36,81,38,38,28,36,42,30,37,24,34,24,31,81,71,38,78,62,83,45,67,32,67,92,54,32,71,47,70,46,77,33,48,65,85,65,63,74,78,49,60,42,71,48,57,45,54,52,49,51,54,51,44,54,51,56,52,65,71,98,92,62,42,22,28,28,62,78,34,45,72,38,92,55,55,73,62,38,55,27,86,85,81,59,56,72,43,74,47,52,24,42,39,19,3,26,36,47,34,43,58,88,62,25,29,50,36,29,26,30,54,44,80,66,56,51,74,27,34,38,60,49,41,40,67,22,59,36,90,40,50,39,69,55,21,18,44,50,32,34,30,61,45,30,44,25,43,60,43,79,73,43,82,70,49,78,36,73,43,80,43,67,55,80,89,37,80,38,36,27,34,42,31,37,23,34,23,31,80,72,37,78,62,85,44,67,31,68,90,52,30,71,47,71,47,78,33,46,65,86,64,63,73,76,49,59,43,70,48,59,46,53,51,50,51,52,50,44,54,51,55,54,64,72,98

Foldseek 3Di:
DDQADPVPRHGFPDDPQGARPPPRDGDHADAFEKAFEFADDPQKTKWFAWCDDDLHRFIATFMDTADDPGDSNRRHQVRCCQFFVFGKDFDAWQDWDWWWGDDPNDTGIHTYTYTYIYTDGDGTDGDVVTTDGMDIDGQVPDPDGSIPVRVVSSVSVVVVVVVVD/DDQADPVPRHGFPDDPQGARPPPRDGDHADAFEKAFEFADDPQKTKWFAWCDDDLHRFIATFMDTADDPGDSNRRHQVRCCQFFVFGKDFDAWQDWDWWWGDDPNDTGIHTYTYTYIYTDGDGTDGDVVTTDDMDIDGQVPDPDGSIPVRVVSSVSVVVVVVVVD

Sequence (330 aa):
MIRFCPSCSAALPGPPPVSCGACGYALFVNPRPTGLTIILDGESVLVVLRAHEPRAGQWALPGGFCDGWETPAQAAVREAREELGVGVELTGFVGMFLGDYEFQNETLPVLDCFWTARIDAGDIHLDARELGGFEWVKIGDTPPMAFETMQSALDEVARNLIHRVMIRFCPSCSAALPGPPPVSCGACGYALFVNPRPTGLTIILDGESVLVVLRAHEPRAGQWALPGGFCDGWETPAQAAVREAREELGVGVELTGFVGMFLGDYEFQNETLPVLDCFWTARIDAGDIHLDARELGGFEWVKIGDTPPMAFETMQSALDEVARNLIHRV

InterPro domains:
  IPR000086 NUDIX hydrolase domain [PF00293] (37-144)
  IPR000086 NUDIX hydrolase domain [PS51462] (30-158)
  IPR015797 NUDIX hydrolase-like domain superfamily [SSF55811] (16-159)
  IPR020084 NUDIX hydrolase, conserved site [PS00893] (64-85)

Nearest PDB structures (foldseek):
  4dyw-assembly1_A  TM=8.847E-01  e=4.278E-10  Burkholderia pseudomallei 1710b
  3i7u-assembly1_B  TM=8.375E-01  e=2.266E-09  Aquifex aeolicus VF5
  5gp0-assembly1_I  TM=8.592E-01  e=1.418E-08  Arabidopsis thaliana
  5wy6-assembly1_A  TM=8.393E-01  e=1.675E-08  Arabidopsis thaliana
  2b0v-assembly1_A  TM=7.951E-01  e=1.384E-07  Nitrosomonas europaea

pLDDT: mean 96.12, std 7.06, range [36.69, 98.94]

Secondary structure (DSSP, 8-state):
---B-TTT-PBPSSSSSEE-TTT--EE---PEEEEEEEEEETTEEEEEEE-SSSSTT-EE-SEEEPPSS--HHHHHHHHHHHHHS-EEEEEEEEEEEEEEEEETTEEEEEEEEEEEEEEEES-----TTTEEEEEEEETT-PPPBSSHHHHHHHHHHHHHHHHT-/---B-TTT-PBPSSSSSEE-TTT--EE---PEEEEEEEEEETTEEEEEEE-SSSSTT-EE-SEEEPPSS--HHHHHHHHHHHHHS-EEEEEEEEEEEEEEEEETTEEEEEEEEEEEEEEEES-----TTTEEEEEEEETT-PPPBSSHHHHHHHHHHHHHHHHT-

Organism: NCBI:txid175570